Protein AF-A0A3C0AMQ9-F1 (afdb_monomer)

Structure (mmCIF, N/CA/C/O backbone):
data_AF-A0A3C0AMQ9-F1
#
_entry.id   AF-A0A3C0AMQ9-F1
#
loop_
_atom_site.group_PDB
_atom_site.id
_atom_site.type_symbol
_atom_site.label_atom_id
_atom_site.label_alt_id
_atom_site.label_comp_id
_atom_site.label_asym_id
_atom_site.label_entity_id
_atom_site.label_seq_id
_atom_site.pdbx_PDB_ins_code
_atom_site.Cartn_x
_atom_site.Cartn_y
_atom_site.Cartn_z
_atom_site.occupancy
_atom_site.B_iso_or_equiv
_atom_site.auth_seq_id
_atom_site.auth_comp_id
_atom_site.auth_asym_id
_atom_site.auth_atom_id
_atom_site.pdbx_PDB_model_num
ATOM 1 N N . GLY A 1 1 ? 32.594 11.141 -79.267 1.00 54.06 1 GLY A N 1
ATOM 2 C CA . GLY A 1 1 ? 31.746 10.746 -78.129 1.00 54.06 1 GLY A CA 1
ATOM 3 C C . GLY A 1 1 ? 30.288 10.886 -78.508 1.00 54.06 1 GLY A C 1
ATOM 4 O O . GLY A 1 1 ? 29.949 11.828 -79.219 1.00 54.06 1 GLY A O 1
ATOM 5 N N . ALA A 1 2 ? 29.448 9.944 -78.085 1.00 58.62 2 ALA A N 1
ATOM 6 C CA . ALA A 1 2 ? 27.997 10.086 -78.166 1.00 58.62 2 ALA A CA 1
ATOM 7 C C . ALA A 1 2 ? 27.516 10.911 -76.961 1.00 58.62 2 ALA A C 1
ATOM 9 O O . ALA A 1 2 ? 27.933 10.638 -75.841 1.00 58.62 2 ALA A O 1
ATOM 10 N N . HIS A 1 3 ? 26.664 11.913 -77.191 1.00 67.81 3 HIS A N 1
ATOM 11 C CA . HIS A 1 3 ? 26.086 12.739 -76.128 1.00 67.81 3 HIS A CA 1
ATOM 12 C C . HIS A 1 3 ? 24.574 12.535 -76.097 1.00 67.81 3 HIS A C 1
ATOM 14 O O . HIS A 1 3 ? 23.917 12.582 -77.139 1.00 67.81 3 HIS A O 1
ATOM 20 N N . LEU A 1 4 ? 24.025 12.330 -74.903 1.00 72.00 4 LEU A N 1
ATOM 21 C CA . LEU A 1 4 ? 22.586 12.331 -74.666 1.00 72.00 4 LEU A CA 1
ATOM 22 C C . LEU A 1 4 ? 22.188 13.719 -74.174 1.00 72.00 4 LEU A C 1
ATOM 24 O O . LEU A 1 4 ? 22.564 14.130 -73.081 1.00 72.00 4 LEU A O 1
ATOM 28 N N . LEU A 1 5 ? 21.457 14.448 -75.014 1.00 77.31 5 LEU A N 1
ATOM 29 C CA . LEU A 1 5 ? 21.002 15.802 -74.719 1.00 77.31 5 LEU A CA 1
ATOM 30 C C . LEU A 1 5 ? 19.517 15.776 -74.356 1.00 77.31 5 LEU A C 1
ATOM 32 O O . LEU A 1 5 ? 18.701 15.208 -75.084 1.00 77.31 5 LEU A O 1
ATOM 36 N N . ALA A 1 6 ? 19.170 16.428 -73.250 1.00 78.00 6 ALA A N 1
ATOM 37 C CA . ALA A 1 6 ? 17.795 16.670 -72.832 1.00 78.00 6 ALA A CA 1
ATOM 38 C C . ALA A 1 6 ? 17.511 18.177 -72.836 1.00 78.00 6 ALA A C 1
ATOM 40 O O . ALA A 1 6 ? 18.417 18.992 -72.663 1.00 78.00 6 ALA A O 1
ATOM 41 N N . ARG A 1 7 ? 16.246 18.562 -73.046 1.00 76.69 7 ARG A N 1
ATOM 42 C CA . ARG A 1 7 ? 15.825 19.954 -72.829 1.00 76.69 7 ARG A CA 1
ATOM 43 C C . ARG A 1 7 ? 15.788 20.239 -71.329 1.00 76.69 7 ARG A C 1
ATOM 45 O O . ARG A 1 7 ? 15.377 19.378 -70.566 1.00 76.69 7 ARG A O 1
ATOM 52 N N . GLU A 1 8 ? 16.103 21.471 -70.942 1.00 72.56 8 GLU A N 1
ATOM 53 C CA . GLU A 1 8 ? 16.018 21.951 -69.551 1.00 72.56 8 GLU A CA 1
ATOM 54 C C . GLU A 1 8 ? 14.608 21.808 -68.946 1.00 72.56 8 GLU A C 1
ATOM 56 O O . GLU A 1 8 ? 14.447 21.669 -67.744 1.00 72.56 8 GLU A O 1
ATOM 61 N N . SER A 1 9 ? 13.563 21.797 -69.779 1.00 74.75 9 SER A N 1
ATOM 62 C CA . SER A 1 9 ? 12.174 21.636 -69.336 1.00 74.75 9 SER A CA 1
ATOM 63 C C . SER A 1 9 ? 11.783 20.195 -68.972 1.00 74.75 9 SER A C 1
ATOM 65 O O . SER A 1 9 ? 10.609 19.946 -68.694 1.00 74.75 9 SER A O 1
ATOM 67 N N . VAL A 1 10 ? 12.694 19.224 -69.087 1.00 80.12 10 VAL A N 1
ATOM 68 C CA . VAL A 1 10 ? 12.428 17.820 -68.734 1.00 80.12 10 VAL A CA 1
ATOM 69 C C . VAL A 1 10 ? 12.538 17.666 -67.217 1.00 80.12 10 VAL A C 1
ATOM 71 O O . VAL A 1 10 ? 13.409 18.256 -66.592 1.00 80.12 10 VAL A O 1
ATOM 74 N N . SER A 1 11 ? 11.642 16.887 -66.604 1.00 78.00 11 SER A N 1
ATOM 75 C CA . SER A 1 11 ? 11.641 16.729 -65.149 1.00 78.00 11 SER A CA 1
ATOM 76 C C . SER A 1 11 ? 12.921 16.060 -64.642 1.00 78.00 11 SER A C 1
ATOM 78 O O . SER A 1 11 ? 13.387 15.062 -65.201 1.00 78.00 11 SER A O 1
ATOM 80 N N . ASP A 1 12 ? 13.449 16.578 -63.531 1.00 74.19 12 ASP A N 1
ATOM 81 C CA . ASP A 1 12 ? 14.651 16.049 -62.879 1.00 74.19 12 ASP A CA 1
ATOM 82 C C . ASP A 1 12 ? 14.523 14.565 -62.526 1.00 74.19 12 ASP A C 1
ATOM 84 O O . ASP A 1 12 ? 15.478 13.809 -62.681 1.00 74.19 12 ASP A O 1
ATOM 88 N N . GLU A 1 13 ? 13.329 14.128 -62.118 1.00 72.75 13 GLU A N 1
ATOM 89 C CA . GLU A 1 13 ? 13.032 12.726 -61.805 1.00 72.75 13 GLU A CA 1
ATOM 90 C C . GLU A 1 13 ? 13.196 11.808 -63.022 1.00 72.75 13 GLU A C 1
ATOM 92 O O . GLU A 1 13 ? 13.736 10.708 -62.905 1.00 72.75 13 GLU A O 1
ATOM 97 N N . LEU A 1 14 ? 12.773 12.262 -64.206 1.00 73.94 14 LEU A N 1
ATOM 98 C CA . LEU A 1 14 ? 12.872 11.477 -65.434 1.00 73.94 14 LEU A CA 1
ATOM 99 C C . LEU A 1 14 ? 14.324 11.412 -65.904 1.00 73.94 14 LEU A C 1
ATOM 101 O O . LEU A 1 14 ? 14.808 10.335 -66.252 1.00 73.94 14 LEU A O 1
ATOM 105 N N . VAL A 1 15 ? 15.042 12.538 -65.860 1.00 78.12 15 VAL A N 1
ATOM 106 C CA . VAL A 1 15 ? 16.469 12.575 -66.211 1.00 78.12 15 VAL A CA 1
ATOM 107 C C . VAL A 1 15 ? 17.292 11.722 -65.246 1.00 78.12 15 VAL A C 1
ATOM 109 O O . VAL A 1 15 ? 18.150 10.962 -65.693 1.00 78.12 15 VAL A O 1
ATOM 112 N N . SER A 1 16 ? 16.995 11.779 -63.948 1.00 73.81 16 SER A N 1
ATOM 113 C CA . SER A 1 16 ? 17.634 10.953 -62.920 1.00 73.81 16 SER A CA 1
ATOM 114 C C . SER A 1 16 ? 17.373 9.462 -63.145 1.00 73.81 16 SER A C 1
ATOM 116 O O . SER A 1 16 ? 18.315 8.671 -63.196 1.00 73.81 16 SER A O 1
ATOM 118 N N . GLY A 1 17 ? 16.117 9.075 -63.398 1.00 75.25 17 GLY A N 1
ATOM 119 C CA . GLY A 1 17 ? 15.751 7.685 -63.676 1.00 75.25 17 GLY A CA 1
ATOM 120 C C . GLY A 1 17 ? 16.426 7.127 -64.932 1.00 75.25 17 GLY A C 1
ATOM 121 O O . GLY A 1 17 ? 16.976 6.027 -64.904 1.00 75.25 17 GLY A O 1
ATOM 122 N N . VAL A 1 18 ? 16.454 7.900 -66.021 1.00 77.88 18 VAL A N 1
ATOM 123 C CA . VAL A 1 18 ? 17.149 7.503 -67.257 1.00 77.88 18 VAL A CA 1
ATOM 124 C C . VAL A 1 18 ? 18.659 7.396 -67.026 1.00 77.88 18 VAL A C 1
ATOM 126 O O . VAL A 1 18 ? 19.275 6.426 -67.465 1.00 77.88 18 VAL A O 1
ATOM 129 N N . THR A 1 19 ? 19.250 8.338 -66.288 1.00 74.94 19 THR A N 1
ATOM 130 C CA . THR A 1 19 ? 20.683 8.323 -65.949 1.00 74.94 19 THR A CA 1
ATOM 131 C C . THR A 1 19 ? 21.040 7.099 -65.101 1.00 74.94 19 THR A C 1
ATOM 133 O O . THR A 1 19 ? 22.028 6.425 -65.387 1.00 74.94 19 THR A O 1
ATOM 136 N N . ALA A 1 20 ? 20.202 6.743 -64.124 1.00 72.50 20 ALA A N 1
ATOM 137 C CA . ALA A 1 20 ? 20.379 5.556 -63.291 1.00 72.50 20 ALA A CA 1
ATOM 138 C C . ALA A 1 20 ? 20.290 4.246 -64.093 1.00 72.50 20 ALA A C 1
ATOM 140 O O . ALA A 1 20 ? 21.080 3.332 -63.863 1.00 72.50 20 ALA A O 1
ATOM 141 N N . ILE A 1 21 ? 19.370 4.156 -65.061 1.00 74.00 21 ILE A N 1
ATOM 142 C CA . ILE A 1 21 ? 19.252 2.984 -65.945 1.00 74.00 21 ILE A CA 1
ATOM 143 C C . ILE A 1 21 ? 20.490 2.851 -66.839 1.00 74.00 21 ILE A C 1
ATOM 145 O O . ILE A 1 21 ? 21.020 1.752 -66.989 1.00 74.00 21 ILE A O 1
ATOM 149 N N . ILE A 1 22 ? 20.975 3.960 -67.405 1.00 72.00 22 ILE A N 1
ATOM 150 C CA . ILE A 1 22 ? 22.156 3.956 -68.282 1.00 72.00 22 ILE A CA 1
ATOM 151 C C . ILE A 1 22 ? 23.417 3.542 -67.515 1.00 72.00 22 ILE A C 1
ATOM 153 O O . ILE A 1 22 ? 24.238 2.789 -68.039 1.00 72.00 22 ILE A O 1
ATOM 157 N N . LEU A 1 23 ? 23.557 4.003 -66.272 1.00 67.38 23 LEU A N 1
ATOM 158 C CA . LEU A 1 23 ? 24.680 3.659 -65.398 1.00 67.38 23 LEU A CA 1
ATOM 159 C C . LEU A 1 23 ? 24.552 2.274 -64.753 1.00 67.38 23 LEU A C 1
ATOM 161 O O . LEU A 1 23 ? 25.493 1.815 -64.103 1.00 67.38 23 LEU A O 1
ATOM 165 N N . HIS A 1 24 ? 23.424 1.581 -64.934 1.00 71.19 24 HIS A N 1
ATOM 166 C CA . HIS A 1 24 ? 23.252 0.236 -64.407 1.00 71.19 24 HIS A CA 1
ATOM 167 C C . HIS A 1 24 ? 24.255 -0.725 -65.059 1.00 71.19 24 HIS A C 1
ATOM 169 O O . HIS A 1 24 ? 24.422 -0.764 -66.283 1.00 71.19 24 HIS A O 1
ATOM 175 N N . GLN A 1 25 ? 24.914 -1.537 -64.230 1.00 59.94 25 GLN A N 1
ATOM 176 C CA . GLN A 1 25 ? 26.069 -2.345 -64.631 1.00 59.94 25 GLN A CA 1
ATOM 177 C C . GLN A 1 25 ? 25.749 -3.333 -65.767 1.00 59.94 25 GLN A C 1
ATOM 179 O O . GLN A 1 25 ? 26.598 -3.598 -66.617 1.00 59.94 25 GLN A O 1
ATOM 184 N N . ASP A 1 26 ? 24.517 -3.841 -65.808 1.00 63.34 26 ASP A N 1
ATOM 185 C CA . ASP A 1 26 ? 24.047 -4.757 -66.852 1.00 63.34 26 ASP A CA 1
ATOM 186 C C . ASP A 1 26 ? 23.833 -4.060 -68.201 1.00 63.34 26 ASP A C 1
ATOM 188 O O . ASP A 1 26 ? 24.189 -4.607 -69.243 1.00 63.34 26 ASP A O 1
ATOM 192 N N . PHE A 1 27 ? 23.305 -2.832 -68.190 1.00 64.81 27 PHE A N 1
ATOM 193 C CA . PHE A 1 27 ? 23.027 -2.061 -69.402 1.00 64.81 27 PHE A CA 1
ATOM 194 C C . PHE A 1 27 ? 24.322 -1.538 -70.034 1.00 64.81 27 PHE A C 1
ATOM 196 O O . PHE A 1 27 ? 24.534 -1.663 -71.242 1.00 64.81 27 PHE A O 1
ATOM 203 N N . SER A 1 28 ? 25.237 -1.034 -69.203 1.00 63.97 28 SER A N 1
ATOM 204 C CA . SER A 1 28 ? 26.527 -0.525 -69.669 1.00 63.97 28 SER A CA 1
ATOM 205 C C . SER A 1 28 ? 27.421 -1.628 -70.254 1.00 63.97 28 SER A C 1
ATOM 207 O O . SER A 1 28 ? 27.996 -1.449 -71.331 1.00 63.97 28 SER A O 1
ATOM 209 N N . LYS A 1 29 ? 27.458 -2.818 -69.631 1.00 62.06 29 LYS A N 1
ATOM 210 C CA . LYS A 1 29 ? 28.196 -3.978 -70.166 1.00 62.06 29 LYS A CA 1
ATOM 211 C C . LYS A 1 29 ? 27.622 -4.483 -71.491 1.00 62.06 29 LYS A C 1
ATOM 213 O O . LYS A 1 29 ? 28.390 -4.877 -72.365 1.00 62.06 29 LYS A O 1
ATOM 218 N N . GLN A 1 30 ? 26.296 -4.466 -71.653 1.00 63.03 30 GLN A N 1
ATOM 219 C CA . GLN A 1 30 ? 25.636 -4.895 -72.894 1.00 63.03 30 GLN A CA 1
ATOM 220 C C . GLN A 1 30 ? 25.908 -3.950 -74.072 1.00 63.03 30 GLN A C 1
ATOM 222 O O . GLN A 1 30 ? 26.032 -4.415 -75.203 1.00 63.03 30 GLN A O 1
ATOM 227 N N . LEU A 1 31 ? 26.035 -2.646 -73.813 1.00 63.16 31 LEU A N 1
ATOM 228 C CA . LEU A 1 31 ? 26.251 -1.616 -74.837 1.00 63.16 31 LEU A CA 1
ATOM 229 C C . LEU A 1 31 ? 27.713 -1.151 -74.958 1.00 63.16 31 LEU A C 1
ATOM 231 O O . LEU A 1 31 ? 27.984 -0.199 -75.683 1.00 63.16 31 LEU A O 1
ATOM 235 N N . GLN A 1 32 ? 28.649 -1.830 -74.282 1.00 61.84 32 GLN A N 1
ATOM 236 C CA . GLN A 1 32 ? 30.086 -1.509 -74.264 1.00 61.84 32 GLN A CA 1
ATOM 237 C C . GLN A 1 32 ? 30.392 -0.073 -73.797 1.00 61.84 32 GLN A C 1
ATOM 239 O O . GLN A 1 32 ? 31.373 0.538 -74.212 1.00 61.84 32 GLN A O 1
ATOM 244 N N . LEU A 1 33 ? 29.578 0.462 -72.885 1.00 63.34 33 LEU A N 1
ATOM 245 C CA . LEU A 1 33 ? 29.690 1.822 -72.344 1.00 63.34 33 LEU A CA 1
ATOM 246 C C . LEU A 1 33 ? 30.658 1.904 -71.146 1.00 63.34 33 LEU A C 1
ATOM 248 O O . LEU A 1 33 ? 30.476 2.711 -70.233 1.00 63.34 33 LEU A O 1
ATOM 252 N N . ASN A 1 34 ? 31.703 1.071 -71.141 1.00 60.22 34 ASN A N 1
ATOM 253 C CA . ASN A 1 34 ? 32.647 0.954 -70.025 1.00 60.22 34 ASN A CA 1
ATOM 254 C C . ASN A 1 34 ? 33.407 2.263 -69.754 1.00 60.22 34 ASN A C 1
ATOM 256 O O . ASN A 1 34 ? 33.737 2.537 -68.606 1.00 60.22 34 ASN A O 1
ATOM 260 N N . GLU A 1 35 ? 33.606 3.104 -70.772 1.00 59.84 35 GLU A N 1
ATOM 261 C CA . GLU A 1 35 ? 34.263 4.413 -70.642 1.00 59.84 35 GLU A CA 1
ATOM 262 C C . GLU A 1 35 ? 33.482 5.386 -69.735 1.00 59.84 35 GLU A C 1
ATOM 264 O O . GLU A 1 35 ? 34.090 6.194 -69.037 1.00 59.84 35 GLU A O 1
ATOM 269 N N . LEU A 1 36 ? 32.145 5.273 -69.672 1.00 60.09 36 LEU A N 1
ATOM 270 C CA . LEU A 1 36 ? 31.300 6.067 -68.764 1.00 60.09 36 LEU A CA 1
ATOM 271 C C . LEU A 1 36 ? 31.418 5.603 -67.304 1.00 60.09 36 LEU A C 1
ATOM 273 O O . LEU A 1 36 ? 31.250 6.405 -66.387 1.00 60.09 36 LEU A O 1
ATOM 277 N N . ILE A 1 37 ? 31.719 4.318 -67.090 1.00 57.25 37 ILE A N 1
ATOM 278 C CA . ILE A 1 37 ? 31.916 3.727 -65.760 1.00 57.25 37 ILE A CA 1
ATOM 279 C C . ILE A 1 37 ? 33.344 3.982 -65.263 1.00 57.25 37 ILE A C 1
ATOM 281 O O . ILE A 1 37 ? 33.523 4.381 -64.116 1.00 57.25 37 ILE A O 1
ATOM 285 N N . GLU A 1 38 ? 34.355 3.772 -66.112 1.00 56.25 38 GLU A N 1
ATOM 286 C CA . GLU A 1 38 ? 35.771 3.947 -65.757 1.00 56.25 38 GLU A CA 1
ATOM 287 C C . GLU A 1 38 ? 36.182 5.423 -65.680 1.00 56.25 38 GLU A C 1
ATOM 289 O O . GLU A 1 38 ? 36.947 5.802 -64.795 1.00 56.25 38 GLU A O 1
ATOM 294 N N . GLY A 1 39 ? 35.664 6.269 -66.578 1.00 56.97 39 GLY A N 1
ATOM 295 C CA . GLY A 1 39 ? 35.974 7.700 -66.622 1.00 56.97 39 GLY A CA 1
ATOM 296 C C . GLY A 1 39 ? 35.180 8.550 -65.627 1.00 56.97 39 GLY A C 1
ATOM 297 O O . GLY A 1 39 ? 35.581 9.683 -65.345 1.00 56.97 39 GLY A O 1
ATOM 298 N N . GLY A 1 40 ? 34.074 8.019 -65.093 1.00 62.16 40 GLY A N 1
ATOM 299 C CA . GLY A 1 40 ? 33.261 8.615 -64.032 1.00 62.16 40 GLY A CA 1
ATOM 300 C C . GLY A 1 40 ? 33.022 10.125 -64.173 1.00 62.16 40 GLY A C 1
ATOM 301 O O . GLY A 1 40 ? 32.760 10.657 -65.252 1.00 62.16 40 GLY A O 1
ATOM 302 N N . ASN A 1 41 ? 33.143 10.837 -63.052 1.00 57.16 41 ASN A N 1
ATOM 303 C CA . ASN A 1 41 ? 32.882 12.276 -62.943 1.00 57.16 41 ASN A CA 1
ATOM 304 C C . ASN A 1 41 ? 33.824 13.136 -63.818 1.00 57.16 41 ASN A C 1
ATOM 306 O O . ASN A 1 41 ? 33.442 14.209 -64.284 1.00 57.16 41 ASN A O 1
ATOM 310 N N . SER A 1 42 ? 35.047 12.657 -64.084 1.00 57.22 42 SER A N 1
ATOM 311 C CA . SER A 1 42 ? 36.002 13.322 -64.981 1.00 57.22 42 SER A CA 1
ATOM 312 C C . SER A 1 42 ? 35.525 13.337 -66.432 1.00 57.22 42 SER A C 1
ATOM 314 O O . SER A 1 42 ? 35.625 14.374 -67.074 1.00 57.22 42 SER A O 1
ATOM 316 N N . PHE A 1 43 ? 34.935 12.246 -66.928 1.00 61.75 43 PHE A N 1
ATOM 317 C CA . PHE A 1 43 ? 34.434 12.156 -68.305 1.00 61.75 43 PHE A CA 1
ATOM 318 C C . PHE A 1 43 ? 33.196 13.039 -68.543 1.00 61.75 43 PHE A C 1
ATOM 320 O O . PHE A 1 43 ? 33.035 13.643 -69.603 1.00 61.75 43 PHE A O 1
ATOM 327 N N . VAL A 1 44 ? 32.334 13.165 -67.528 1.00 61.78 44 VAL A N 1
ATOM 328 C CA . VAL A 1 44 ? 31.143 14.030 -67.583 1.00 61.78 44 VAL A CA 1
ATOM 329 C C . VAL A 1 44 ? 31.531 15.512 -67.531 1.00 61.78 44 VAL A C 1
ATOM 331 O O . VAL A 1 44 ? 30.958 16.321 -68.260 1.00 61.78 44 VAL A O 1
ATOM 334 N N . ARG A 1 45 ? 32.534 15.876 -66.719 1.00 58.88 45 ARG A N 1
ATOM 335 C CA . ARG A 1 45 ? 33.031 17.261 -66.620 1.00 58.88 45 ARG A CA 1
ATOM 336 C C . ARG A 1 45 ? 33.844 17.716 -67.830 1.00 58.88 45 ARG A C 1
ATOM 338 O O . ARG A 1 45 ? 33.847 18.910 -68.114 1.00 58.88 45 ARG A O 1
ATOM 345 N N . ASP A 1 46 ? 34.474 16.793 -68.554 1.00 58.56 46 ASP A N 1
ATOM 346 C CA . ASP A 1 46 ? 35.217 17.093 -69.788 1.00 58.56 46 ASP A CA 1
ATOM 347 C C . ASP A 1 46 ? 34.306 17.295 -71.018 1.00 58.56 46 ASP A C 1
ATOM 349 O O . ASP A 1 46 ? 34.786 17.540 -72.128 1.00 58.56 46 ASP A O 1
ATOM 353 N N . SER A 1 47 ? 32.979 17.200 -70.854 1.00 56.34 47 SER A N 1
ATOM 354 C CA . SER A 1 47 ? 32.034 17.302 -71.969 1.00 56.34 47 SER A CA 1
ATOM 355 C C . SER A 1 47 ? 31.949 18.726 -72.537 1.00 56.34 47 SER A C 1
ATOM 357 O O . SER A 1 47 ? 31.424 19.670 -71.947 1.00 56.34 47 SER A O 1
ATOM 359 N N . GLN A 1 48 ? 32.481 18.837 -73.750 1.00 57.97 48 GLN A N 1
ATOM 360 C CA . GLN A 1 48 ? 32.698 20.015 -74.582 1.00 57.97 48 GLN A CA 1
ATOM 361 C C . GLN A 1 48 ? 31.389 20.720 -75.016 1.00 57.97 48 GLN A C 1
ATOM 363 O O . GLN A 1 48 ? 30.964 20.591 -76.163 1.00 57.97 48 GLN A O 1
ATOM 368 N N . GLY A 1 49 ? 30.771 21.520 -74.134 1.00 58.69 49 GLY A N 1
ATOM 369 C CA . GLY A 1 49 ? 29.934 22.661 -74.558 1.00 58.69 49 GLY A CA 1
ATOM 370 C C . GLY A 1 49 ? 28.478 22.755 -74.075 1.00 58.69 49 GLY A C 1
ATOM 371 O O . GLY A 1 49 ? 27.803 23.696 -74.486 1.00 58.69 49 GLY A O 1
ATOM 372 N N . PHE A 1 50 ? 27.981 21.865 -73.205 1.00 66.44 50 PHE A N 1
ATOM 373 C CA . PHE A 1 50 ? 26.622 21.968 -72.637 1.00 66.44 50 PHE A CA 1
ATOM 374 C C . PHE A 1 50 ? 26.611 21.736 -71.115 1.00 66.44 50 PHE A C 1
ATOM 376 O O . PHE A 1 50 ? 27.350 20.872 -70.642 1.00 66.44 50 PHE A O 1
ATOM 383 N N . PRO A 1 51 ? 25.796 22.479 -70.336 1.00 66.75 51 PRO A N 1
ATOM 384 C CA . PRO A 1 51 ? 25.692 22.277 -68.891 1.00 66.75 51 PRO A CA 1
ATOM 385 C C . PRO A 1 51 ? 25.022 20.934 -68.553 1.00 66.75 51 PRO A C 1
ATOM 387 O O . PRO A 1 51 ? 24.099 20.500 -69.244 1.00 66.75 51 PRO A O 1
ATOM 390 N N . LEU A 1 52 ? 25.473 20.289 -67.471 1.00 69.50 52 LEU A N 1
ATOM 391 C CA . LEU A 1 52 ? 24.885 19.047 -66.961 1.00 69.50 52 LEU A CA 1
ATOM 392 C C . LEU A 1 52 ? 23.502 19.317 -66.350 1.00 69.50 52 LEU A C 1
ATOM 394 O O . LEU A 1 52 ? 23.313 20.287 -65.619 1.00 69.50 52 LEU A O 1
ATOM 398 N N . HIS A 1 53 ? 22.539 18.441 -66.632 1.00 71.75 53 HIS A N 1
ATOM 399 C CA . HIS A 1 53 ? 21.195 18.532 -66.066 1.00 71.75 53 HIS A CA 1
ATOM 400 C C . HIS A 1 53 ? 21.199 18.201 -64.562 1.00 71.75 53 HIS A C 1
ATOM 402 O O . HIS A 1 53 ? 21.843 17.233 -64.153 1.00 71.75 53 HIS A O 1
ATOM 408 N N . VAL A 1 54 ? 20.430 18.938 -63.749 1.00 68.44 54 VAL A N 1
ATOM 409 C CA . VAL A 1 54 ? 20.406 18.809 -62.273 1.00 68.44 54 VAL A CA 1
ATOM 410 C C . VAL A 1 54 ? 20.030 17.388 -61.831 1.00 68.44 54 VAL A C 1
ATOM 412 O O . VAL A 1 54 ? 20.715 16.793 -61.001 1.00 68.44 54 VAL A O 1
ATOM 415 N N . GLY A 1 55 ? 19.008 16.792 -62.456 1.00 63.91 55 GLY A N 1
ATOM 416 C CA . GLY A 1 55 ? 18.663 15.378 -62.249 1.00 63.91 55 GLY A CA 1
ATOM 417 C C . GLY A 1 55 ? 19.784 14.356 -62.529 1.00 63.91 55 GLY A C 1
ATOM 418 O O . GLY A 1 55 ? 19.808 13.310 -61.887 1.00 63.91 55 GLY A O 1
ATOM 419 N N . ALA A 1 56 ? 20.726 14.637 -63.439 1.00 65.50 56 ALA A N 1
ATOM 420 C CA . ALA A 1 56 ? 21.862 13.749 -63.720 1.00 65.50 56 ALA A CA 1
ATOM 421 C C . ALA A 1 56 ? 23.031 13.978 -62.745 1.00 65.50 56 ALA A C 1
ATOM 423 O O . ALA A 1 56 ? 23.675 13.015 -62.331 1.00 65.50 56 ALA A O 1
ATOM 424 N N . ASP A 1 57 ? 23.271 15.229 -62.333 1.00 67.25 57 ASP A N 1
ATOM 425 C CA . ASP A 1 57 ? 24.316 15.592 -61.361 1.00 67.25 57 ASP A CA 1
ATOM 426 C C . ASP A 1 57 ? 24.158 14.837 -60.028 1.00 67.25 57 ASP A C 1
ATOM 428 O O . ASP A 1 57 ? 25.139 14.374 -59.447 1.00 67.25 57 ASP A O 1
ATOM 432 N N . HIS A 1 58 ? 22.912 14.598 -59.605 1.00 64.19 58 HIS A N 1
ATOM 433 C CA . HIS A 1 58 ? 22.594 13.827 -58.400 1.00 64.19 58 HIS A CA 1
ATOM 434 C C . HIS A 1 58 ? 23.142 12.389 -58.415 1.00 64.19 58 HIS A C 1
ATOM 436 O O . HIS A 1 58 ? 23.521 11.863 -57.371 1.00 64.19 58 HIS A O 1
ATOM 442 N N . ILE A 1 59 ? 23.189 11.749 -59.586 1.00 64.31 59 ILE A N 1
ATOM 443 C CA . ILE A 1 59 ? 23.653 10.362 -59.717 1.00 64.31 59 ILE A CA 1
ATOM 444 C C . ILE A 1 59 ? 25.187 10.287 -59.727 1.00 64.31 59 ILE A C 1
ATOM 446 O O . ILE A 1 59 ? 25.757 9.329 -59.210 1.00 64.31 59 ILE A O 1
ATOM 450 N N . TYR A 1 60 ? 25.864 11.303 -60.272 1.00 61.78 60 TYR A N 1
ATOM 451 C CA . TYR A 1 60 ? 27.329 11.347 -60.334 1.00 61.78 60 TYR A CA 1
ATOM 452 C C . TYR A 1 60 ? 27.984 11.930 -59.067 1.00 61.78 60 TYR A C 1
ATOM 454 O O . TYR A 1 60 ? 29.136 11.598 -58.785 1.00 61.78 60 TYR A O 1
ATOM 462 N N . ASN A 1 61 ? 27.271 12.756 -58.288 1.00 59.50 61 ASN A N 1
ATOM 463 C CA . ASN A 1 61 ? 27.751 13.387 -57.049 1.00 59.50 61 ASN A CA 1
ATOM 464 C C . ASN A 1 61 ? 26.829 13.075 -55.844 1.00 59.50 61 ASN A C 1
ATOM 466 O O . ASN A 1 61 ? 26.099 13.955 -55.376 1.00 59.50 61 ASN A O 1
ATOM 470 N N . PRO A 1 62 ? 26.870 11.849 -55.283 1.00 56.94 62 PRO A N 1
ATOM 471 C CA . PRO A 1 62 ? 26.015 11.461 -54.155 1.00 56.94 62 PRO A CA 1
ATOM 472 C C . PRO A 1 62 ? 26.374 12.147 -52.820 1.00 56.94 62 PRO A C 1
ATOM 474 O O . PRO A 1 62 ? 25.607 12.070 -51.862 1.00 56.94 62 PRO A O 1
ATOM 477 N N . GLU A 1 63 ? 27.510 12.852 -52.731 1.00 53.06 63 GLU A N 1
ATOM 478 C CA . GLU A 1 63 ? 27.973 13.501 -51.492 1.00 53.06 63 GLU A CA 1
ATOM 479 C C . GLU A 1 63 ? 27.146 14.724 -51.062 1.00 53.06 63 GLU A C 1
ATOM 481 O O . GLU A 1 63 ? 27.295 15.215 -49.944 1.00 53.06 63 GLU A O 1
ATOM 486 N N . LEU A 1 64 ? 26.226 15.208 -51.899 1.00 53.50 64 LEU A N 1
ATOM 487 C CA . LEU A 1 64 ? 25.431 16.400 -51.587 1.00 53.50 64 LEU A CA 1
ATOM 488 C C . LEU A 1 64 ? 24.206 16.143 -50.693 1.00 53.50 64 LEU A C 1
ATOM 490 O O . LEU A 1 64 ? 23.439 17.078 -50.443 1.00 53.50 64 LEU A O 1
ATOM 494 N N . LYS A 1 65 ? 24.029 14.929 -50.138 1.00 45.62 65 LYS A N 1
ATOM 495 C CA . LYS A 1 65 ? 23.148 14.725 -48.970 1.00 45.62 65 LYS A CA 1
ATOM 496 C C . LYS A 1 65 ? 23.291 13.358 -48.278 1.00 45.62 65 LYS A C 1
ATOM 498 O O . LYS A 1 65 ? 22.673 12.390 -48.717 1.00 45.62 65 LYS A O 1
ATOM 503 N N . PRO A 1 66 ? 23.939 13.269 -47.105 1.00 45.69 66 PRO A N 1
ATOM 504 C CA . PRO A 1 66 ? 23.641 12.211 -46.155 1.00 45.69 66 PRO A CA 1
ATOM 505 C C . PRO A 1 66 ? 22.458 12.675 -45.302 1.00 45.69 66 PRO A C 1
ATOM 507 O O . PRO A 1 66 ? 22.619 13.407 -44.331 1.00 45.69 66 PRO A O 1
ATOM 510 N N . PHE A 1 67 ? 21.236 12.284 -45.664 1.00 53.41 67 PHE A N 1
ATOM 511 C CA . PHE A 1 67 ? 20.098 12.503 -44.763 1.00 53.41 67 PHE A CA 1
ATOM 512 C C . PHE A 1 67 ? 20.069 11.526 -43.586 1.00 53.41 67 PHE A C 1
ATOM 514 O O . PHE A 1 67 ? 19.352 11.780 -42.623 1.00 53.41 67 PHE A O 1
ATOM 521 N N . LEU A 1 68 ? 20.852 10.444 -43.629 1.00 47.41 68 LEU A N 1
ATOM 522 C CA . LEU A 1 68 ? 21.024 9.507 -42.523 1.00 47.41 68 LEU A CA 1
ATOM 523 C C . LEU A 1 68 ? 22.473 9.004 -42.520 1.00 47.41 68 LEU A C 1
ATOM 525 O O . LEU A 1 68 ? 22.950 8.429 -43.494 1.00 47.41 68 LEU A O 1
ATOM 529 N N . ASN A 1 69 ? 23.176 9.311 -41.432 1.00 48.28 69 ASN A N 1
ATOM 530 C CA . ASN A 1 69 ? 24.624 9.206 -41.290 1.00 48.28 69 ASN A CA 1
ATOM 531 C C . ASN A 1 69 ? 25.176 7.794 -41.544 1.00 48.28 69 ASN A C 1
ATOM 533 O O . ASN A 1 69 ? 24.799 6.838 -40.865 1.00 48.28 69 ASN A O 1
ATOM 537 N N . SER A 1 70 ? 26.189 7.711 -42.411 1.00 49.53 70 SER A N 1
ATOM 538 C CA . SER A 1 70 ? 27.100 6.563 -42.535 1.00 49.53 70 SER A CA 1
ATOM 539 C C . SER A 1 70 ? 27.858 6.260 -41.224 1.00 49.53 70 SER A C 1
ATOM 541 O O . SER A 1 70 ? 28.312 5.137 -41.031 1.00 49.53 70 SER A O 1
ATOM 543 N N . GLU A 1 71 ? 27.911 7.208 -40.275 1.00 55.16 71 GLU A N 1
ATOM 544 C CA . GLU A 1 71 ? 28.392 6.982 -38.899 1.00 55.16 71 GLU A CA 1
ATOM 545 C C . GLU A 1 71 ? 27.532 5.978 -38.115 1.00 55.16 71 GLU A C 1
ATOM 547 O O . GLU A 1 71 ? 28.049 5.306 -37.230 1.00 55.16 71 GLU A O 1
ATOM 552 N N . PHE A 1 72 ? 26.239 5.804 -38.418 1.00 51.72 72 PHE A N 1
ATOM 553 C CA . PHE A 1 72 ? 25.444 4.796 -37.704 1.00 51.72 72 PHE A CA 1
ATOM 554 C C . PHE A 1 72 ? 25.845 3.367 -38.078 1.00 51.72 72 PHE A C 1
ATOM 556 O O . PHE A 1 72 ? 25.717 2.474 -37.245 1.00 51.72 72 PHE A O 1
ATOM 563 N N . VAL A 1 73 ? 26.359 3.155 -39.293 1.00 54.22 73 VAL A N 1
ATOM 564 C CA . VAL A 1 73 ? 26.767 1.829 -39.783 1.00 54.22 73 VAL A CA 1
ATOM 565 C C . VAL A 1 73 ? 28.140 1.431 -39.228 1.00 54.22 73 VAL A C 1
ATOM 567 O O . VAL A 1 73 ? 28.364 0.265 -38.914 1.00 54.22 73 VAL A O 1
ATOM 570 N N . GLU A 1 74 ? 29.031 2.393 -38.988 1.00 54.28 74 GLU A N 1
ATOM 571 C CA . GLU A 1 74 ? 30.328 2.134 -38.344 1.00 54.28 74 GLU A CA 1
ATOM 572 C C . GLU A 1 74 ? 30.203 2.011 -36.810 1.00 54.28 74 GLU A C 1
ATOM 574 O O . GLU A 1 74 ? 30.875 1.197 -36.179 1.00 54.28 74 GLU A O 1
ATOM 579 N N . VAL A 1 75 ? 29.248 2.716 -36.188 1.00 55.59 75 VAL A N 1
ATOM 580 C CA . VAL A 1 75 ? 28.983 2.606 -34.739 1.00 55.59 75 VAL A CA 1
ATOM 581 C C . VAL A 1 75 ? 28.235 1.307 -34.376 1.00 55.59 75 VAL A C 1
ATOM 583 O O . VAL A 1 75 ? 28.292 0.859 -33.225 1.00 55.59 75 VAL A O 1
ATOM 586 N N . THR A 1 76 ? 27.577 0.630 -35.326 1.00 57.22 76 THR A N 1
ATOM 587 C CA . THR A 1 76 ? 26.825 -0.610 -35.039 1.00 57.22 76 THR A CA 1
ATOM 588 C C . THR A 1 76 ? 27.666 -1.819 -34.621 1.00 57.22 76 THR A C 1
ATOM 590 O O . THR A 1 76 ? 27.112 -2.734 -34.007 1.00 57.22 76 THR A O 1
ATOM 593 N N . GLU A 1 77 ? 28.985 -1.823 -34.832 1.00 58.91 77 GLU A N 1
ATOM 594 C CA . GLU A 1 77 ? 29.844 -2.900 -34.315 1.00 58.91 77 GLU A CA 1
ATOM 595 C C . GLU A 1 77 ? 30.126 -2.743 -32.802 1.00 58.91 77 GLU A C 1
ATOM 597 O O . GLU A 1 77 ? 30.170 -3.730 -32.065 1.00 58.91 77 GLU A O 1
ATOM 602 N N . GLY A 1 78 ? 30.184 -1.504 -32.291 1.00 59.47 78 GLY A N 1
ATOM 603 C CA . GLY A 1 78 ? 30.371 -1.196 -30.862 1.00 59.47 78 GLY A CA 1
ATOM 604 C C . GLY A 1 78 ? 29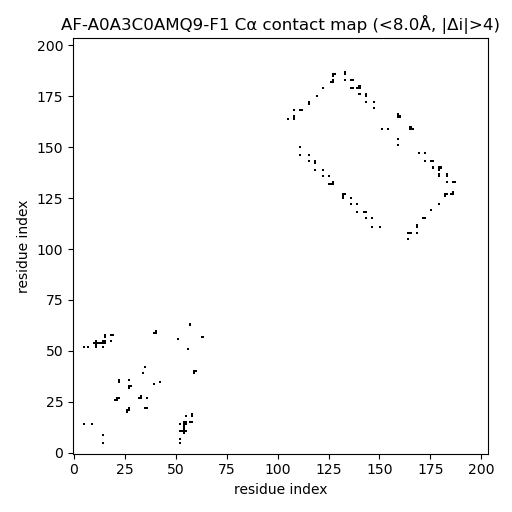.077 -1.007 -30.053 1.00 59.47 78 GLY A C 1
ATOM 605 O O . GLY A 1 78 ? 29.073 -1.173 -28.832 1.00 59.47 78 GLY A O 1
ATOM 606 N N . MET A 1 79 ? 27.951 -0.691 -30.701 1.00 66.94 79 MET A N 1
ATOM 607 C CA . MET A 1 79 ? 26.702 -0.332 -30.008 1.00 66.94 79 MET A CA 1
ATOM 608 C C . MET A 1 79 ? 25.993 -1.534 -29.356 1.00 66.94 79 MET A C 1
ATOM 610 O O . MET A 1 79 ? 25.266 -1.378 -28.370 1.00 66.94 79 MET A O 1
ATOM 614 N N . ARG A 1 80 ? 26.230 -2.756 -29.853 1.00 64.50 80 ARG A N 1
ATOM 615 C CA . ARG A 1 80 ? 25.575 -3.976 -29.348 1.00 64.50 80 ARG A CA 1
ATOM 616 C C . ARG A 1 80 ? 25.909 -4.256 -27.881 1.00 64.50 80 ARG A C 1
ATOM 618 O O . ARG A 1 80 ? 25.017 -4.597 -27.107 1.00 64.50 80 ARG A O 1
ATOM 625 N N . SER A 1 81 ? 27.169 -4.105 -27.481 1.00 71.69 81 SER A N 1
ATOM 626 C CA . SER A 1 81 ? 27.601 -4.341 -26.096 1.00 71.69 81 SER A CA 1
ATOM 627 C C . SER A 1 81 ? 27.118 -3.235 -25.147 1.00 71.69 81 SER A C 1
ATOM 629 O O . SER A 1 81 ? 26.746 -3.509 -24.001 1.00 71.69 81 SER A O 1
ATOM 631 N N . PHE A 1 82 ? 27.022 -1.998 -25.638 1.00 79.19 82 PHE A N 1
ATOM 632 C CA . 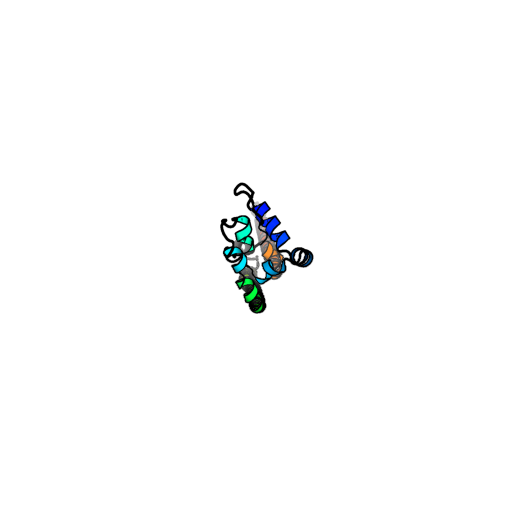PHE A 1 82 ? 26.500 -0.872 -24.870 1.00 79.19 82 PHE A CA 1
ATOM 633 C C . PHE A 1 82 ? 24.994 -1.004 -24.605 1.00 79.19 82 PHE A C 1
ATOM 635 O O . PHE A 1 82 ? 24.562 -0.890 -23.461 1.00 79.19 82 PHE A O 1
ATOM 642 N N . ILE A 1 83 ? 24.193 -1.348 -25.618 1.00 82.38 83 ILE A N 1
ATOM 643 C CA . ILE A 1 83 ? 22.742 -1.530 -25.450 1.00 82.38 83 ILE A CA 1
ATOM 644 C C . ILE A 1 83 ? 22.449 -2.692 -24.498 1.00 82.38 83 ILE A C 1
ATOM 646 O O . ILE A 1 83 ? 21.617 -2.560 -23.603 1.00 82.38 83 ILE A O 1
ATOM 650 N N . VAL A 1 84 ? 23.155 -3.818 -24.635 1.00 84.94 84 VAL A N 1
ATOM 651 C CA . VAL A 1 84 ? 22.966 -4.970 -23.739 1.00 84.94 84 VAL A CA 1
ATOM 652 C C . VAL A 1 84 ? 23.322 -4.608 -22.296 1.00 84.94 84 VAL A C 1
ATOM 654 O O . VAL A 1 84 ? 22.560 -4.930 -21.384 1.00 84.94 84 VAL A O 1
ATOM 657 N N . SER A 1 85 ? 24.426 -3.890 -22.069 1.00 83.75 85 SER A N 1
ATOM 658 C CA . SER A 1 85 ? 24.793 -3.453 -20.715 1.00 83.75 85 SER A CA 1
ATOM 659 C C . SER A 1 85 ? 23.801 -2.434 -20.141 1.00 83.75 85 SER A C 1
ATOM 661 O O . SER A 1 85 ? 23.416 -2.557 -18.977 1.00 83.75 85 SER A O 1
ATOM 663 N N . MET A 1 86 ? 23.295 -1.506 -20.956 1.00 88.94 86 MET A N 1
ATOM 664 C CA . MET A 1 86 ? 22.243 -0.564 -20.572 1.00 88.94 86 MET A CA 1
ATOM 665 C C . MET A 1 86 ? 20.929 -1.277 -20.229 1.00 88.94 86 MET A C 1
ATOM 667 O O . MET A 1 86 ? 20.306 -0.952 -19.218 1.00 88.94 86 MET A O 1
ATOM 671 N N . LEU A 1 87 ? 20.523 -2.291 -20.995 1.00 91.25 87 LEU A N 1
ATOM 672 C CA . LEU A 1 87 ? 19.328 -3.086 -20.698 1.00 91.25 87 LEU A CA 1
ATOM 673 C C . LEU A 1 87 ? 19.479 -3.853 -19.382 1.00 91.25 87 LEU A C 1
ATOM 675 O O . LEU A 1 87 ? 18.568 -3.832 -18.555 1.00 91.25 87 LEU A O 1
ATOM 679 N N . ILE A 1 88 ? 20.640 -4.470 -19.149 1.00 92.56 88 ILE A N 1
ATOM 680 C CA . ILE A 1 88 ? 20.931 -5.180 -17.896 1.00 92.56 88 ILE A CA 1
ATOM 681 C C . ILE A 1 88 ? 20.939 -4.206 -16.713 1.00 92.56 88 ILE A C 1
ATOM 683 O O . ILE A 1 88 ? 20.320 -4.493 -15.690 1.00 92.56 88 ILE A O 1
ATOM 687 N N . ALA A 1 89 ? 21.586 -3.045 -16.841 1.00 94.44 89 ALA A N 1
ATOM 688 C CA . ALA A 1 89 ? 21.607 -2.024 -15.795 1.00 94.44 89 ALA A CA 1
ATOM 689 C C . ALA A 1 89 ? 20.191 -1.534 -15.461 1.00 94.44 89 ALA A C 1
ATOM 691 O O . ALA A 1 89 ? 19.805 -1.502 -14.292 1.00 94.44 89 ALA A O 1
ATOM 692 N N . THR A 1 90 ? 19.389 -1.233 -16.485 1.00 94.00 90 THR A N 1
ATOM 693 C CA . THR A 1 90 ? 17.990 -0.815 -16.318 1.00 94.00 90 THR A CA 1
ATOM 694 C C . THR A 1 90 ? 17.157 -1.913 -15.653 1.00 94.00 90 THR A C 1
ATOM 696 O O . THR A 1 90 ? 16.403 -1.640 -14.720 1.00 94.00 90 THR A O 1
ATOM 699 N N . TYR A 1 91 ? 17.339 -3.171 -16.064 1.00 95.06 91 TYR A N 1
ATOM 700 C CA . TYR A 1 91 ? 16.668 -4.324 -15.464 1.00 95.06 91 TYR A CA 1
ATOM 701 C C . TYR A 1 91 ? 17.051 -4.517 -13.991 1.00 95.06 91 TYR A C 1
ATOM 703 O O . TYR A 1 91 ? 16.185 -4.754 -13.147 1.00 95.06 91 TYR A O 1
ATOM 711 N N . LEU A 1 92 ? 18.334 -4.386 -13.650 1.00 93.75 92 LEU A N 1
ATOM 712 C CA . LEU A 1 92 ? 18.807 -4.488 -12.269 1.00 93.75 92 LEU A CA 1
ATOM 713 C C . LEU A 1 92 ? 18.276 -3.343 -11.402 1.00 93.75 92 LEU A C 1
ATOM 715 O O . LEU A 1 92 ? 17.834 -3.601 -10.280 1.00 93.75 92 LEU A O 1
ATOM 719 N N . LEU A 1 93 ? 18.253 -2.114 -11.926 1.00 92.38 93 LEU A N 1
ATOM 720 C CA . LEU A 1 93 ? 17.637 -0.965 -11.261 1.00 92.38 93 LEU A CA 1
ATOM 721 C C . LEU A 1 93 ? 16.149 -1.210 -11.010 1.00 92.38 93 LEU A C 1
ATOM 723 O O .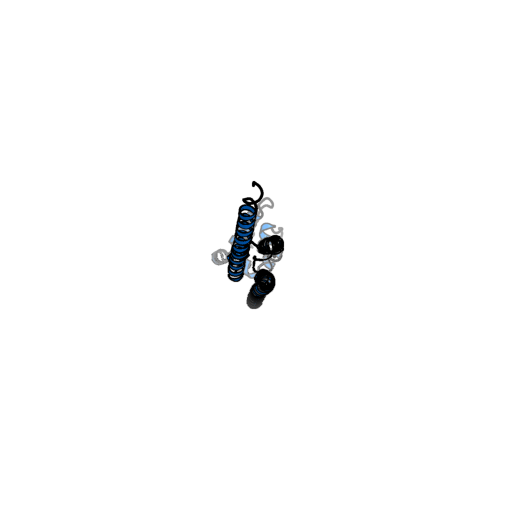 LEU A 1 93 ? 15.698 -1.082 -9.871 1.00 92.38 93 LEU A O 1
ATOM 727 N N . TRP A 1 94 ? 15.401 -1.644 -12.028 1.00 93.44 94 TRP A N 1
ATOM 728 C CA . TRP A 1 94 ? 13.989 -2.004 -11.885 1.00 93.44 94 TRP A CA 1
ATOM 729 C C . TRP A 1 94 ? 13.806 -3.073 -10.808 1.00 93.44 94 TRP A C 1
ATOM 731 O O . TRP A 1 94 ? 13.005 -2.906 -9.886 1.00 93.44 94 TRP A O 1
ATOM 741 N N . ARG A 1 95 ? 14.581 -4.160 -10.872 1.00 91.38 95 ARG A N 1
ATOM 742 C CA . ARG A 1 95 ? 14.522 -5.261 -9.903 1.00 91.38 95 ARG A CA 1
ATOM 743 C C . ARG A 1 95 ? 14.820 -4.786 -8.482 1.00 91.38 95 ARG A C 1
ATOM 745 O O . ARG A 1 95 ? 14.190 -5.251 -7.535 1.00 91.38 95 ARG A O 1
ATOM 752 N N . GLN A 1 96 ? 15.772 -3.873 -8.307 1.00 87.00 96 GLN A N 1
ATOM 753 C CA . GLN A 1 96 ? 16.120 -3.343 -6.992 1.00 87.00 96 GLN A CA 1
ATOM 754 C C . GLN A 1 96 ? 15.055 -2.383 -6.460 1.00 87.00 96 GLN A C 1
ATOM 756 O O . GLN A 1 96 ? 14.767 -2.415 -5.264 1.00 87.00 96 GLN A O 1
ATOM 761 N N . ILE A 1 97 ? 14.441 -1.575 -7.327 1.00 84.94 97 ILE A N 1
ATOM 762 C CA . ILE A 1 97 ? 13.295 -0.735 -6.968 1.00 84.94 97 ILE A CA 1
ATOM 763 C C . ILE A 1 97 ? 12.137 -1.618 -6.500 1.00 84.94 97 ILE A C 1
ATOM 765 O O . ILE A 1 97 ? 11.613 -1.373 -5.419 1.00 84.94 97 ILE A O 1
ATOM 769 N N . GLN A 1 98 ? 11.801 -2.683 -7.234 1.00 79.62 98 GLN A N 1
ATOM 770 C CA . GLN A 1 98 ? 10.749 -3.626 -6.831 1.00 79.62 98 GLN A CA 1
ATOM 771 C C . GLN A 1 98 ? 11.032 -4.237 -5.450 1.00 79.62 98 GLN A C 1
ATOM 773 O O . GLN A 1 98 ? 10.222 -4.094 -4.537 1.00 79.62 98 GLN A O 1
ATOM 778 N N . LYS A 1 99 ? 12.246 -4.761 -5.228 1.00 76.31 99 LYS A N 1
ATOM 779 C CA . LYS A 1 99 ? 12.654 -5.289 -3.911 1.00 76.31 99 LYS A CA 1
ATOM 780 C C . LYS A 1 99 ? 12.617 -4.248 -2.788 1.00 76.31 99 LYS A C 1
ATOM 782 O O . LYS A 1 99 ? 12.345 -4.581 -1.638 1.00 76.31 99 LYS A O 1
ATOM 787 N N . ARG A 1 100 ? 12.948 -2.984 -3.075 1.00 73.56 100 ARG A N 1
ATOM 788 C CA . ARG A 1 100 ? 12.857 -1.900 -2.080 1.00 73.56 100 ARG A CA 1
ATOM 789 C C . ARG A 1 100 ? 11.404 -1.552 -1.763 1.00 73.56 100 ARG A C 1
ATOM 791 O O . ARG A 1 100 ? 11.116 -1.239 -0.612 1.00 73.56 100 ARG A O 1
ATOM 798 N N . ARG A 1 101 ? 10.506 -1.622 -2.750 1.00 71.88 101 ARG A N 1
ATOM 799 C CA . ARG A 1 101 ? 9.067 -1.404 -2.551 1.00 71.88 101 ARG A CA 1
ATOM 800 C C . ARG A 1 101 ? 8.464 -2.481 -1.654 1.00 71.88 101 ARG A C 1
ATOM 802 O O . ARG A 1 101 ? 7.751 -2.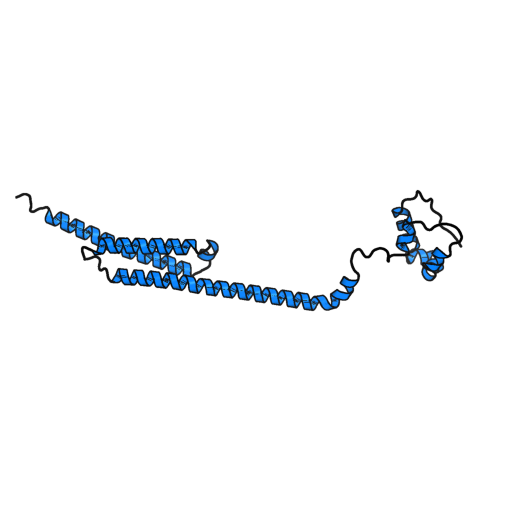117 -0.730 1.00 71.88 101 ARG A O 1
ATOM 809 N N . GLU A 1 102 ? 8.815 -3.750 -1.854 1.00 68.44 102 GLU A N 1
ATOM 810 C CA . GLU A 1 102 ? 8.392 -4.862 -0.981 1.00 68.44 102 GLU A CA 1
ATOM 811 C C . GLU A 1 102 ? 8.793 -4.614 0.484 1.00 68.44 102 GLU A C 1
ATOM 813 O O . GLU A 1 102 ? 7.940 -4.569 1.366 1.00 68.44 102 GLU A O 1
ATOM 818 N N . LYS A 1 103 ? 10.070 -4.302 0.741 1.00 67.12 103 LYS A N 1
ATOM 819 C CA . LYS A 1 103 ? 10.559 -4.021 2.106 1.00 67.12 103 LYS A CA 1
ATOM 820 C C . LYS A 1 103 ? 9.916 -2.794 2.755 1.00 67.12 103 LYS A C 1
ATOM 822 O O . LYS A 1 103 ? 9.730 -2.747 3.969 1.00 67.12 103 LYS A O 1
ATOM 827 N N . ALA A 1 104 ? 9.606 -1.766 1.965 1.00 68.44 104 ALA A N 1
ATOM 828 C CA . ALA A 1 104 ? 8.938 -0.573 2.475 1.00 68.44 104 ALA A CA 1
ATOM 829 C C . ALA A 1 104 ? 7.477 -0.851 2.874 1.00 68.44 104 ALA A C 1
ATOM 831 O O . ALA A 1 104 ? 6.981 -0.203 3.797 1.00 68.44 104 ALA A O 1
ATOM 832 N N . LYS A 1 105 ? 6.803 -1.801 2.208 1.00 67.88 105 LYS A N 1
ATOM 833 C CA . LYS A 1 105 ? 5.443 -2.241 2.556 1.00 67.88 105 LYS A CA 1
ATOM 834 C C . LYS A 1 105 ? 5.433 -3.006 3.879 1.00 67.88 105 LYS A C 1
ATOM 836 O O . LYS A 1 105 ? 4.711 -2.602 4.789 1.00 67.88 105 LYS A O 1
ATOM 841 N N . GLU A 1 106 ? 6.323 -3.991 4.031 1.00 67.81 106 GLU A N 1
ATOM 842 C CA . GLU A 1 106 ? 6.467 -4.784 5.265 1.00 67.81 106 GLU A CA 1
ATOM 843 C C . GLU A 1 106 ? 6.650 -3.891 6.505 1.00 67.81 106 GLU A C 1
ATOM 845 O O . GLU A 1 106 ? 5.958 -4.056 7.508 1.00 67.81 106 GLU A O 1
ATOM 850 N N . HIS A 1 107 ? 7.527 -2.882 6.430 1.00 73.44 107 HIS A N 1
ATOM 851 C CA . HIS A 1 107 ? 7.781 -1.981 7.559 1.00 73.44 107 HIS A CA 1
ATOM 852 C C . HIS A 1 107 ? 6.600 -1.077 7.924 1.00 73.44 107 HIS A C 1
ATOM 854 O O . HIS A 1 107 ? 6.390 -0.790 9.105 1.00 73.44 107 HIS A O 1
ATOM 860 N N . LYS A 1 108 ? 5.839 -0.597 6.934 1.00 74.94 108 LYS A N 1
ATOM 861 C CA . LYS A 1 108 ? 4.644 0.213 7.208 1.00 74.94 108 LYS A CA 1
ATOM 862 C C . LYS A 1 108 ? 3.575 -0.630 7.888 1.00 74.94 108 LYS A C 1
ATOM 864 O O . LYS A 1 108 ? 2.955 -0.166 8.840 1.00 74.94 108 LYS A O 1
ATOM 869 N N . LEU A 1 109 ? 3.396 -1.864 7.433 1.00 78.94 109 LEU A N 1
ATOM 870 C CA . LEU A 1 109 ? 2.371 -2.753 7.952 1.00 78.94 109 LEU A CA 1
ATOM 871 C C . LEU A 1 109 ? 2.718 -3.294 9.348 1.00 78.94 109 LEU A C 1
ATOM 873 O O . LEU A 1 109 ? 1.848 -3.320 10.219 1.00 78.94 109 LEU A O 1
ATOM 877 N N . ASP A 1 110 ? 3.996 -3.580 9.622 1.00 80.00 110 ASP A N 1
ATOM 878 C CA . ASP A 1 110 ? 4.474 -3.937 10.970 1.00 80.00 110 ASP A CA 1
ATOM 879 C C . ASP A 1 110 ? 4.110 -2.861 12.011 1.00 80.00 110 ASP A C 1
ATOM 881 O O . ASP A 1 110 ? 3.712 -3.169 13.137 1.00 80.00 110 ASP A O 1
ATOM 885 N N . ARG A 1 111 ? 4.160 -1.576 11.633 1.00 82.06 111 ARG A N 1
ATOM 886 C CA . ARG A 1 111 ? 3.736 -0.478 12.516 1.00 82.06 111 ARG A CA 1
ATOM 887 C C . ARG A 1 111 ? 2.249 -0.569 12.873 1.00 82.06 111 ARG A C 1
ATOM 889 O O . ARG A 1 111 ? 1.908 -0.395 14.044 1.00 82.06 111 ARG A O 1
ATOM 896 N N . TYR A 1 112 ? 1.388 -0.847 11.896 1.00 81.19 112 TYR A N 1
ATOM 897 C CA . TYR A 1 112 ? -0.057 -0.970 12.10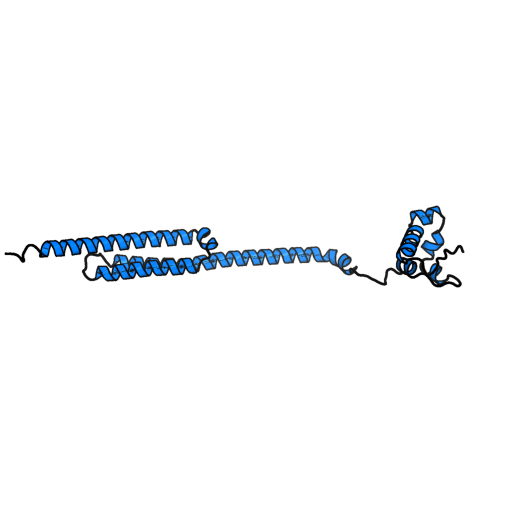8 1.00 81.19 112 TYR A CA 1
ATOM 898 C C . TYR A 1 112 ? -0.412 -2.193 12.956 1.00 81.19 112 TYR A C 1
ATOM 900 O O . TYR A 1 112 ? -1.208 -2.075 13.888 1.00 81.19 112 TYR A O 1
ATOM 908 N N . ILE A 1 113 ? 0.242 -3.335 12.719 1.00 82.69 113 ILE A N 1
ATOM 909 C CA . ILE A 1 113 ? 0.079 -4.537 13.550 1.00 82.69 113 ILE A CA 1
ATOM 910 C C . ILE A 1 113 ? 0.462 -4.245 15.005 1.00 82.69 113 ILE A C 1
ATOM 912 O O . ILE A 1 113 ? -0.284 -4.585 15.923 1.00 82.69 113 ILE A O 1
ATOM 916 N N . ARG A 1 114 ? 1.589 -3.561 15.247 1.00 83.94 114 ARG A N 1
ATOM 917 C CA . ARG A 1 114 ? 2.000 -3.178 16.611 1.00 83.94 114 ARG A CA 1
ATOM 918 C C . ARG A 1 114 ? 0.993 -2.256 17.293 1.00 83.94 114 ARG A C 1
ATOM 920 O O . ARG A 1 114 ? 0.760 -2.400 18.492 1.00 83.94 114 ARG A O 1
ATOM 927 N N . GLN A 1 115 ? 0.412 -1.310 16.556 1.00 83.94 115 GLN A N 1
ATOM 928 C CA . GLN A 1 115 ? -0.634 -0.433 17.086 1.00 83.94 115 GLN A CA 1
ATOM 929 C C . GLN A 1 115 ? -1.893 -1.231 17.437 1.00 83.94 115 GLN A C 1
ATOM 931 O O . GLN A 1 115 ? -2.430 -1.061 18.530 1.00 83.94 115 GLN A O 1
ATOM 936 N N . LEU A 1 116 ? -2.300 -2.168 16.581 1.00 83.75 116 LEU A N 1
ATOM 937 C CA . LEU A 1 116 ? -3.451 -3.031 16.830 1.00 83.75 116 LEU A CA 1
ATOM 938 C C . LEU A 1 116 ? -3.232 -3.957 18.042 1.00 83.75 116 LEU A C 1
ATOM 940 O O . LEU A 1 116 ? -4.114 -4.071 18.889 1.00 83.75 116 LEU A O 1
ATOM 944 N N . LEU A 1 117 ? -2.029 -4.523 18.204 1.00 84.06 117 LEU A N 1
ATOM 945 C CA . LEU A 1 117 ? -1.640 -5.288 19.400 1.00 84.06 117 LEU A CA 1
ATOM 946 C C . LEU A 1 117 ? -1.673 -4.437 20.677 1.00 84.06 117 LEU A C 1
ATOM 948 O O . LEU A 1 117 ? -2.019 -4.927 21.754 1.00 84.06 117 LEU A O 1
ATOM 952 N N . ALA A 1 118 ? -1.318 -3.153 20.589 1.00 86.00 118 ALA A N 1
ATOM 953 C CA . ALA A 1 118 ? -1.422 -2.249 21.729 1.00 86.00 118 ALA A CA 1
ATOM 954 C C . ALA A 1 118 ? -2.888 -2.024 22.131 1.00 86.00 118 ALA A C 1
ATOM 956 O O . ALA A 1 118 ? -3.190 -2.032 23.327 1.00 86.00 118 ALA A O 1
ATOM 957 N N . ILE A 1 119 ? -3.793 -1.880 21.156 1.00 80.44 119 ILE A N 1
ATOM 958 C CA . ILE A 1 119 ? -5.240 -1.777 21.392 1.00 80.44 119 ILE A CA 1
ATOM 959 C C . ILE A 1 119 ? -5.775 -3.083 21.991 1.00 80.44 119 ILE A C 1
ATOM 961 O O . ILE A 1 119 ? -6.482 -3.038 22.996 1.00 80.44 119 ILE A O 1
ATOM 965 N N . GLU A 1 120 ? -5.380 -4.245 21.466 1.00 82.12 120 GLU A N 1
ATOM 966 C CA . GLU A 1 120 ? -5.754 -5.545 22.038 1.00 82.12 120 GLU A CA 1
ATOM 967 C C . GLU A 1 120 ? -5.306 -5.665 23.501 1.00 82.12 120 GLU A C 1
ATOM 969 O O . GLU A 1 120 ? -6.077 -6.058 24.379 1.00 82.12 120 GLU A O 1
ATOM 974 N N . LYS A 1 121 ? -4.075 -5.250 23.806 1.00 84.25 121 LYS A N 1
ATOM 975 C CA . LYS A 1 121 ? -3.565 -5.264 25.178 1.00 84.25 121 LYS A CA 1
ATOM 976 C C . LYS A 1 121 ? -4.332 -4.311 26.097 1.00 84.25 121 LYS A C 1
ATOM 978 O O . LYS A 1 121 ? -4.526 -4.641 27.266 1.00 84.25 121 LYS A O 1
ATOM 983 N N . LYS A 1 122 ? -4.760 -3.139 25.609 1.00 80.69 122 LYS A N 1
ATOM 984 C CA . LYS A 1 122 ? -5.653 -2.240 26.365 1.00 80.69 122 LYS A CA 1
ATOM 985 C C . LYS A 1 122 ? -7.006 -2.922 26.608 1.00 80.69 122 LYS A C 1
ATOM 987 O O . LYS A 1 122 ? -7.461 -2.961 27.744 1.00 80.69 122 LYS A O 1
ATOM 992 N N . GLN A 1 123 ? -7.586 -3.537 25.578 1.00 77.25 123 GLN A N 1
ATOM 993 C CA . GLN A 1 123 ? -8.861 -4.263 25.622 1.00 77.25 123 GLN A CA 1
ATOM 994 C C . GLN A 1 123 ? -8.854 -5.466 26.574 1.00 77.25 123 GLN A C 1
ATOM 996 O O . GLN A 1 123 ? -9.886 -5.792 27.162 1.00 77.25 123 GLN A O 1
ATOM 1001 N N . MET A 1 124 ? -7.711 -6.134 26.749 1.00 76.44 124 MET A N 1
ATOM 1002 C CA . MET A 1 124 ? -7.558 -7.210 27.734 1.00 76.44 124 MET A CA 1
ATOM 1003 C C . MET A 1 124 ? -7.565 -6.719 29.184 1.00 76.44 124 MET A C 1
ATOM 1005 O O . MET A 1 124 ? -7.854 -7.513 30.066 1.00 76.44 124 MET A O 1
ATOM 1009 N N . LYS A 1 125 ? -7.255 -5.444 29.446 1.00 77.62 125 LYS A N 1
ATOM 1010 C CA . LYS A 1 125 ? -7.314 -4.878 30.806 1.00 77.62 125 LYS A CA 1
ATOM 1011 C C . LYS A 1 125 ? -8.725 -4.479 31.229 1.00 77.62 125 LYS A C 1
ATOM 1013 O O . LYS A 1 125 ? -8.957 -4.259 32.411 1.00 77.62 125 LYS A O 1
ATOM 1018 N N . LEU A 1 126 ? -9.630 -4.340 30.264 1.00 72.31 126 LEU A N 1
ATOM 1019 C CA . LEU A 1 126 ? -11.031 -4.042 30.509 1.00 72.31 126 LEU A CA 1
ATOM 1020 C C . LEU A 1 126 ? -11.794 -5.365 30.522 1.00 72.31 126 LEU A C 1
ATOM 1022 O O . LEU A 1 126 ? -12.027 -5.971 29.471 1.00 72.31 126 LEU A O 1
ATOM 1026 N N . ASP A 1 127 ? -12.162 -5.835 31.708 1.00 66.81 127 ASP A N 1
ATOM 1027 C CA . ASP A 1 127 ? -12.921 -7.080 31.856 1.00 66.81 127 ASP A CA 1
ATOM 1028 C C . ASP A 1 127 ? -14.389 -6.914 31.445 1.00 66.81 127 ASP A C 1
ATOM 1030 O O . ASP A 1 127 ? -15.059 -7.909 31.182 1.00 66.81 127 ASP A O 1
ATOM 1034 N N . GLY A 1 128 ? -14.875 -5.674 31.296 1.00 60.28 128 GLY A N 1
ATOM 1035 C CA . GLY A 1 128 ? -16.260 -5.394 30.912 1.00 60.28 128 GLY A CA 1
ATOM 1036 C C . GLY A 1 128 ? -17.237 -5.519 32.080 1.00 60.28 128 GLY A C 1
ATOM 1037 O O . GLY A 1 128 ? -18.437 -5.389 31.873 1.00 60.28 128 GLY A O 1
ATOM 1038 N N . ASN A 1 129 ? -16.721 -5.721 33.295 1.00 61.06 129 ASN A N 1
ATOM 1039 C CA . ASN A 1 129 ? -17.497 -5.862 34.526 1.00 61.06 129 ASN A CA 1
ATOM 1040 C C . ASN A 1 129 ? -17.530 -4.572 35.362 1.00 61.06 129 ASN A C 1
ATOM 1042 O O . ASN A 1 129 ? -18.319 -4.486 36.301 1.00 61.06 129 ASN A O 1
ATOM 1046 N N . ASN A 1 130 ? -16.704 -3.561 35.055 1.00 69.31 130 ASN A N 1
ATOM 1047 C CA . ASN A 1 130 ? -16.744 -2.290 35.781 1.00 69.31 130 ASN A CA 1
ATOM 1048 C C . ASN A 1 130 ? -17.641 -1.256 35.089 1.00 69.31 130 ASN A C 1
ATOM 1050 O O . ASN A 1 130 ? -17.794 -1.212 33.865 1.00 69.31 130 ASN A O 1
ATOM 1054 N N . LEU A 1 131 ? -18.203 -0.342 35.887 1.00 61.38 131 LEU A N 1
ATOM 1055 C CA . LEU A 1 131 ? -19.092 0.718 35.397 1.00 61.38 131 LEU A CA 1
ATOM 1056 C C . LEU A 1 131 ? -18.419 1.678 34.396 1.00 61.38 131 LEU A C 1
ATOM 1058 O O . LEU A 1 131 ? -19.118 2.267 33.569 1.00 61.38 131 LEU A O 1
ATOM 1062 N N . SER A 1 132 ? -17.095 1.844 34.482 1.00 69.25 132 SER A N 1
ATOM 1063 C CA . SER A 1 132 ? -16.289 2.699 33.599 1.00 69.25 132 SER A CA 1
ATOM 1064 C C . SER A 1 132 ? -15.883 2.027 32.289 1.00 69.25 132 SER A C 1
ATOM 1066 O O . SER A 1 132 ? -15.478 2.723 31.365 1.00 69.25 132 SER A O 1
ATOM 1068 N N . ASP A 1 133 ? -16.017 0.702 32.183 1.00 73.81 133 ASP A N 1
ATOM 1069 C CA . ASP A 1 133 ? -15.446 -0.047 31.061 1.00 73.81 133 ASP A CA 1
ATOM 1070 C C . ASP A 1 133 ? -16.209 0.204 29.752 1.00 73.81 133 ASP A C 1
ATOM 1072 O O . ASP A 1 133 ? -15.616 0.201 28.680 1.00 73.81 133 ASP A O 1
ATOM 1076 N N . GLY A 1 134 ? -17.521 0.460 29.816 1.00 73.56 134 GLY A N 1
ATOM 1077 C CA . GLY A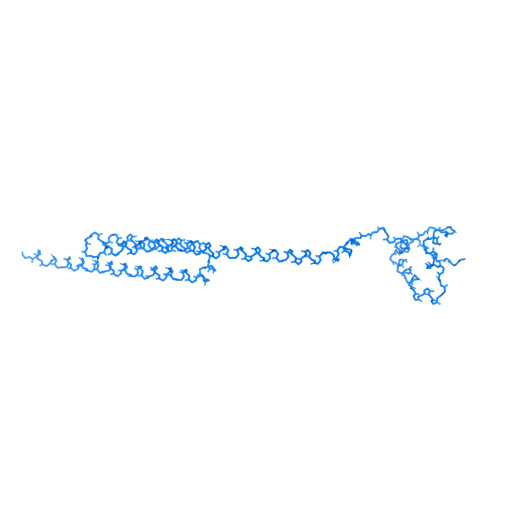 1 134 ? -18.363 0.681 28.633 1.00 73.56 134 GLY A CA 1
ATOM 1078 C C . GLY A 1 134 ? -17.876 1.821 27.719 1.00 73.56 134 GLY A C 1
ATOM 1079 O O . GLY A 1 134 ? -17.638 1.572 26.535 1.00 73.56 134 GLY A O 1
ATOM 1080 N N . PRO A 1 135 ? -17.710 3.057 28.235 1.00 81.56 135 PRO A N 1
ATOM 1081 C CA . PRO A 1 135 ? -17.138 4.172 27.475 1.00 81.56 135 PRO A CA 1
ATOM 1082 C C . PRO A 1 135 ? -15.737 3.880 26.919 1.00 81.56 135 PRO A C 1
ATOM 1084 O O . PRO A 1 135 ? -15.476 4.169 25.753 1.00 81.56 135 PRO A O 1
ATOM 1087 N N . ASP A 1 136 ? -14.864 3.251 27.708 1.00 80.75 136 ASP A N 1
ATOM 1088 C CA . ASP A 1 136 ? -13.490 2.938 27.296 1.00 80.75 136 ASP A CA 1
ATOM 1089 C C . ASP A 1 136 ? -13.446 1.873 26.186 1.00 80.75 136 ASP A C 1
ATOM 1091 O O . ASP A 1 136 ? -12.663 1.983 25.240 1.00 80.75 136 ASP A O 1
ATOM 1095 N N . LEU A 1 137 ? -14.332 0.872 26.233 1.00 78.94 137 LEU A N 1
ATOM 1096 C CA . LEU A 1 137 ? -14.513 -0.097 25.146 1.00 78.94 137 LEU A CA 1
ATOM 1097 C C . LEU A 1 137 ? -14.986 0.578 23.858 1.00 78.94 137 LEU A C 1
ATOM 1099 O O . LEU A 1 137 ? -14.549 0.197 22.772 1.00 78.94 137 LEU A O 1
ATOM 1103 N N . GLN A 1 138 ? -15.868 1.572 23.966 1.00 81.62 138 GLN A N 1
ATOM 1104 C CA . GLN A 1 138 ? -16.366 2.304 22.805 1.00 81.62 138 GLN A CA 1
ATOM 1105 C C . GLN A 1 138 ? -15.263 3.150 22.156 1.00 81.62 138 GLN A C 1
ATOM 1107 O O . GLN A 1 138 ? -15.157 3.162 20.931 1.00 81.62 138 GLN A O 1
ATOM 1112 N N . VAL A 1 139 ? -14.398 3.778 22.960 1.00 85.88 139 VAL A N 1
ATOM 1113 C CA . VAL A 1 139 ? -13.201 4.481 22.468 1.00 85.88 139 VAL A CA 1
ATOM 1114 C C . VAL A 1 139 ? -12.247 3.514 21.767 1.00 85.88 139 VAL A C 1
ATOM 1116 O O . VAL A 1 139 ? -11.768 3.816 20.679 1.00 85.88 139 VAL A O 1
ATOM 1119 N N . LEU A 1 140 ? -12.010 2.323 22.327 1.00 81.69 140 LEU A N 1
ATOM 1120 C CA . LEU A 1 140 ? -11.158 1.317 21.682 1.00 81.69 140 LEU A CA 1
ATOM 1121 C C . LEU A 1 140 ? -11.729 0.837 20.342 1.00 81.69 140 LEU A C 1
ATOM 1123 O O . LEU A 1 140 ? -10.965 0.621 19.405 1.00 81.69 140 LEU A O 1
ATOM 1127 N N . LEU A 1 141 ? -13.051 0.680 20.224 1.00 83.44 141 LEU A N 1
ATOM 1128 C CA . LEU A 1 141 ? -13.686 0.314 18.954 1.00 83.44 141 LEU A CA 1
ATOM 1129 C C . LEU A 1 141 ? -13.477 1.393 17.883 1.00 83.44 141 LEU A C 1
ATOM 1131 O O . LEU A 1 141 ? -13.224 1.074 16.717 1.00 83.44 141 LEU A O 1
ATOM 1135 N N . ASP A 1 142 ? -13.562 2.660 18.283 1.00 86.69 142 ASP A N 1
ATOM 1136 C CA . ASP A 1 142 ? -13.311 3.793 17.397 1.00 86.69 142 ASP A CA 1
ATOM 1137 C C . ASP A 1 142 ? -11.826 3.860 16.997 1.00 86.69 142 ASP A C 1
ATOM 1139 O O . ASP A 1 142 ? -11.518 3.976 15.812 1.00 86.69 142 ASP A O 1
ATOM 1143 N N . GLU A 1 143 ? -10.895 3.629 17.938 1.00 85.06 143 GLU A N 1
ATOM 1144 C CA . GLU A 1 143 ? -9.454 3.501 17.650 1.00 85.06 143 GLU A CA 1
ATOM 1145 C C . GLU A 1 143 ? -9.180 2.407 16.595 1.00 85.06 143 GLU A C 1
ATOM 1147 O O . GLU A 1 143 ? -8.414 2.640 15.659 1.00 85.06 143 GLU A O 1
ATOM 1152 N N . VAL A 1 144 ? -9.826 1.233 16.689 1.00 84.38 144 VAL A N 1
AT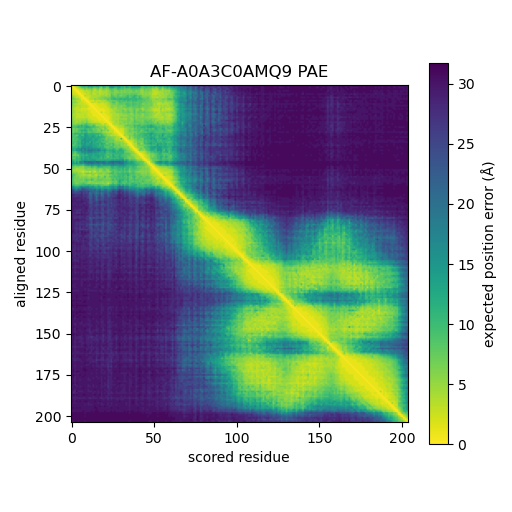OM 1153 C CA . VAL A 1 144 ? -9.692 0.159 15.676 1.00 84.38 144 VAL A CA 1
ATOM 1154 C C . VAL A 1 144 ? -10.251 0.593 14.320 1.00 84.38 144 VAL A C 1
ATOM 1156 O O . VAL A 1 144 ? -9.658 0.299 13.280 1.00 84.38 144 VAL A O 1
ATOM 1159 N N . THR A 1 145 ? -11.381 1.299 14.319 1.00 86.00 145 THR A N 1
ATOM 1160 C CA . THR A 1 145 ? -12.055 1.744 13.091 1.00 86.00 145 THR A CA 1
ATOM 1161 C C . THR A 1 145 ? -11.232 2.801 12.354 1.00 86.00 145 THR A C 1
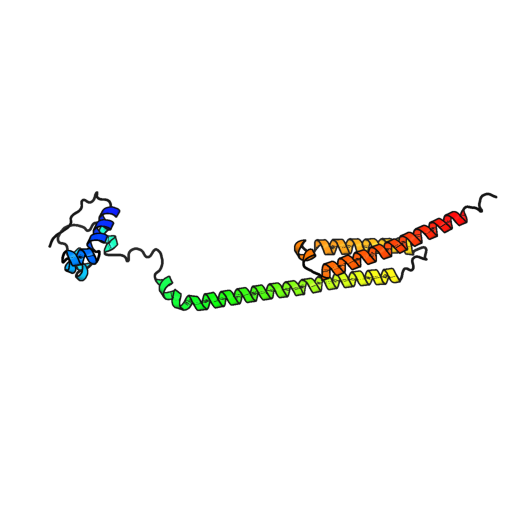ATOM 1163 O O . THR A 1 145 ? -11.031 2.690 11.140 1.00 86.00 145 THR A O 1
ATOM 1166 N N . ILE A 1 146 ? -10.687 3.773 13.088 1.00 87.19 146 ILE A N 1
ATOM 1167 C CA . ILE A 1 146 ? -9.786 4.802 12.558 1.00 87.19 146 ILE A CA 1
ATOM 1168 C C . ILE A 1 146 ? -8.516 4.150 12.009 1.00 87.19 146 ILE A C 1
ATOM 1170 O O . ILE A 1 146 ? -8.133 4.417 10.870 1.00 87.19 146 ILE A O 1
ATOM 1174 N N . LEU A 1 147 ? -7.900 3.234 12.765 1.00 83.62 147 LEU A N 1
ATOM 1175 C CA . LEU A 1 147 ? -6.677 2.549 12.343 1.00 83.62 147 LEU A CA 1
ATOM 1176 C C . LEU A 1 147 ? -6.880 1.757 11.044 1.00 83.62 147 LEU A C 1
ATOM 1178 O O . LEU A 1 147 ? -6.020 1.766 10.161 1.00 83.62 147 LEU A O 1
ATOM 1182 N N . ARG A 1 148 ? -8.040 1.107 10.901 1.00 84.81 148 ARG A N 1
ATOM 1183 C CA . ARG A 1 148 ? -8.427 0.412 9.670 1.00 84.81 148 ARG A CA 1
ATOM 1184 C C . ARG A 1 148 ? -8.560 1.380 8.494 1.00 84.81 148 ARG A C 1
ATOM 1186 O O . ARG A 1 148 ? -8.040 1.087 7.420 1.00 84.81 148 ARG A O 1
ATOM 1193 N N . GLN A 1 149 ? -9.245 2.510 8.673 1.00 83.38 149 GLN A N 1
ATOM 1194 C CA . GLN A 1 149 ? -9.415 3.505 7.607 1.00 83.38 149 GLN A CA 1
ATOM 1195 C C . GLN A 1 149 ? -8.087 4.147 7.194 1.00 83.38 149 GLN A C 1
ATOM 1197 O O . GLN A 1 149 ? -7.826 4.293 6.001 1.00 83.38 149 GLN A O 1
ATOM 1202 N N . GLU A 1 150 ? -7.228 4.497 8.153 1.00 82.94 150 GLU A N 1
ATOM 1203 C CA . GLU A 1 150 ? -5.897 5.042 7.866 1.00 82.94 150 GLU A CA 1
ATOM 1204 C C . GLU A 1 150 ? -5.032 4.057 7.081 1.00 82.94 150 GLU A C 1
ATOM 1206 O O . GLU A 1 150 ? -4.337 4.463 6.149 1.00 82.94 150 GLU A O 1
ATOM 1211 N N . ASN A 1 151 ? -5.093 2.771 7.433 1.00 77.38 151 ASN A N 1
ATOM 1212 C CA . ASN A 1 151 ? -4.398 1.722 6.703 1.00 77.38 151 ASN A CA 1
ATOM 1213 C C . ASN A 1 151 ? -4.937 1.612 5.264 1.00 77.38 151 ASN A C 1
ATOM 1215 O O . ASN A 1 151 ? -4.170 1.777 4.318 1.00 77.38 151 ASN A O 1
ATOM 1219 N N . LEU A 1 152 ? -6.256 1.466 5.086 1.00 78.44 152 LEU A N 1
ATOM 1220 C CA . LEU A 1 152 ? -6.891 1.352 3.764 1.00 78.44 152 LEU A CA 1
ATOM 1221 C C . LEU A 1 152 ? -6.634 2.566 2.853 1.00 78.44 152 LEU A C 1
ATOM 1223 O O . LEU A 1 152 ? -6.515 2.398 1.645 1.00 78.44 152 LEU A O 1
ATOM 1227 N N . ASN A 1 153 ? -6.509 3.774 3.411 1.00 78.19 153 ASN A N 1
ATOM 1228 C CA . ASN A 1 153 ? -6.199 4.985 2.643 1.00 78.19 153 ASN A CA 1
ATOM 1229 C C . ASN A 1 153 ? -4.730 5.071 2.190 1.00 78.19 153 ASN A C 1
ATOM 1231 O O . ASN A 1 153 ? -4.428 5.793 1.239 1.00 78.19 153 ASN A O 1
ATOM 1235 N N . GLN A 1 154 ? -3.802 4.390 2.870 1.00 71.69 154 GLN A N 1
ATOM 1236 C CA . GLN A 1 154 ? -2.372 4.437 2.538 1.00 71.69 154 GLN A CA 1
ATOM 1237 C C . GLN A 1 154 ? -1.931 3.382 1.519 1.00 71.69 154 GLN A C 1
ATOM 1239 O O . GLN A 1 154 ? -0.839 3.517 0.959 1.00 71.69 154 GLN A O 1
ATOM 1244 N N . PHE A 1 155 ? -2.756 2.367 1.264 1.00 70.38 155 PHE A N 1
ATOM 1245 C CA . PHE A 1 155 ? -2.496 1.338 0.262 1.00 70.38 155 PHE A CA 1
ATOM 1246 C C . PHE A 1 155 ? -3.395 1.541 -0.962 1.00 70.38 155 PHE A C 1
ATOM 1248 O O . PHE A 1 155 ? -4.590 1.805 -0.846 1.00 70.38 155 PHE A O 1
ATOM 1255 N N . SER A 1 156 ? -2.833 1.406 -2.165 1.00 65.69 156 SER A N 1
ATOM 1256 C CA . SER A 1 156 ? -3.655 1.360 -3.382 1.00 65.69 156 SER A CA 1
ATOM 1257 C C . SER A 1 156 ? -4.521 0.091 -3.388 1.00 65.69 156 SER A C 1
ATOM 1259 O O . SER A 1 156 ? -4.088 -0.942 -2.886 1.00 65.69 156 SER A O 1
ATOM 1261 N N . ALA A 1 157 ? -5.701 0.120 -4.021 1.00 65.62 157 ALA A N 1
ATOM 1262 C CA . ALA A 1 157 ? -6.583 -1.051 -4.153 1.00 65.62 157 ALA A CA 1
ATOM 1263 C C . ALA A 1 157 ? -5.864 -2.300 -4.704 1.00 65.62 157 ALA A C 1
ATOM 1265 O O . ALA A 1 157 ? -6.175 -3.423 -4.323 1.00 65.62 157 ALA A O 1
ATOM 1266 N N . HIS A 1 158 ? -4.867 -2.100 -5.569 1.00 61.62 158 HIS A N 1
ATOM 1267 C CA . HIS A 1 158 ? -4.035 -3.179 -6.093 1.00 61.62 158 HIS A CA 1
ATOM 1268 C C . HIS A 1 158 ? -3.027 -3.714 -5.060 1.00 61.62 158 HIS A C 1
ATOM 1270 O O . HIS A 1 158 ? -2.795 -4.914 -4.995 1.00 61.62 158 HIS A O 1
ATOM 1276 N N . GLU A 1 159 ? -2.470 -2.843 -4.214 1.00 65.38 159 GLU A N 1
ATOM 1277 C CA . GLU A 1 159 ? -1.525 -3.231 -3.161 1.00 65.38 159 GLU A CA 1
ATOM 1278 C C . GLU A 1 159 ? -2.218 -3.941 -1.993 1.00 65.38 159 GLU A C 1
ATOM 1280 O O . GLU A 1 159 ? -1.625 -4.844 -1.412 1.00 65.38 159 GLU A O 1
ATOM 1285 N N . LEU A 1 160 ? -3.472 -3.577 -1.697 1.00 65.06 160 LEU A N 1
ATOM 1286 C CA . LEU A 1 160 ? -4.309 -4.265 -0.708 1.00 65.06 160 LEU A CA 1
ATOM 1287 C C . LEU A 1 160 ? -4.600 -5.718 -1.112 1.00 65.06 160 LEU A C 1
ATOM 1289 O O . LEU A 1 160 ? -4.668 -6.575 -0.244 1.00 65.06 160 LEU A O 1
ATOM 1293 N N . ASN A 1 161 ? -4.759 -5.992 -2.411 1.00 65.50 161 ASN A N 1
ATOM 1294 C CA . ASN A 1 161 ? -5.134 -7.318 -2.916 1.00 65.50 161 ASN A CA 1
ATOM 1295 C C . ASN A 1 161 ? -3.935 -8.262 -3.139 1.00 65.50 161 ASN A C 1
ATOM 1297 O O . ASN A 1 161 ? -4.119 -9.468 -3.256 1.00 65.50 161 ASN A O 1
ATOM 1301 N N . GLU A 1 162 ? -2.714 -7.732 -3.255 1.00 66.50 162 GLU A N 1
ATOM 1302 C CA . GLU A 1 162 ? -1.506 -8.547 -3.465 1.00 66.50 162 GLU A CA 1
ATOM 1303 C C . GLU A 1 162 ? -0.760 -8.886 -2.166 1.00 66.50 162 GLU A C 1
ATOM 1305 O O . GLU A 1 162 ? 0.032 -9.831 -2.144 1.00 66.50 162 GLU A O 1
ATOM 1310 N N . ASP A 1 163 ? -0.972 -8.127 -1.088 1.00 74.75 163 ASP A N 1
ATOM 1311 C CA . ASP A 1 163 ? -0.185 -8.254 0.138 1.00 74.75 163 ASP A CA 1
ATOM 1312 C C . ASP A 1 163 ? -0.903 -9.084 1.212 1.00 74.75 163 ASP A C 1
ATOM 1314 O O . ASP A 1 163 ? -1.787 -8.601 1.920 1.00 74.75 163 ASP A O 1
ATOM 1318 N N . ARG A 1 164 ? -0.439 -10.326 1.404 1.00 74.25 164 ARG A N 1
ATOM 1319 C CA . ARG A 1 164 ? -0.906 -11.253 2.453 1.00 74.25 164 ARG A CA 1
ATOM 1320 C C . ARG A 1 164 ? -0.873 -10.643 3.859 1.00 74.25 164 ARG A C 1
ATOM 1322 O O . ARG A 1 164 ? -1.640 -11.055 4.730 1.00 74.25 164 ARG A O 1
ATOM 1329 N N . ALA A 1 165 ? 0.035 -9.706 4.120 1.00 74.31 165 ALA A N 1
ATOM 1330 C CA . ALA A 1 165 ? 0.136 -9.081 5.430 1.00 74.31 165 ALA A CA 1
ATOM 1331 C C . ALA A 1 165 ? -1.031 -8.102 5.682 1.00 74.31 165 ALA A C 1
ATOM 1333 O O . ALA A 1 165 ? -1.486 -7.970 6.819 1.00 74.31 165 ALA A O 1
ATOM 1334 N N . THR A 1 166 ?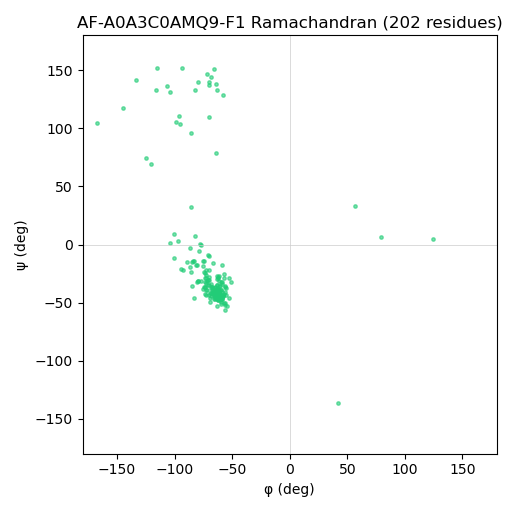 -1.579 -7.494 4.624 1.00 79.81 166 THR A N 1
ATOM 1335 C CA . THR A 1 166 ? -2.799 -6.671 4.681 1.00 79.81 166 THR A CA 1
ATOM 1336 C C . THR A 1 166 ? -4.014 -7.509 5.045 1.00 79.81 166 THR A C 1
ATOM 1338 O O . THR A 1 166 ? -4.772 -7.111 5.930 1.00 79.81 166 THR A O 1
ATOM 1341 N N . ASP A 1 167 ? -4.165 -8.687 4.440 1.00 81.88 167 ASP A N 1
ATOM 1342 C CA . ASP A 1 167 ? -5.258 -9.608 4.773 1.00 81.88 167 ASP A CA 1
ATOM 1343 C C . ASP A 1 167 ? -5.225 -9.998 6.255 1.00 81.88 167 ASP A C 1
ATOM 1345 O O . ASP A 1 167 ? -6.235 -9.893 6.953 1.00 81.88 167 ASP A O 1
ATOM 1349 N N . ALA A 1 168 ? -4.041 -10.355 6.767 1.00 80.62 168 ALA A N 1
ATOM 1350 C CA . ALA A 1 168 ? -3.856 -10.697 8.176 1.00 80.62 168 ALA A CA 1
ATOM 1351 C C . ALA A 1 168 ? -4.179 -9.519 9.115 1.00 80.62 168 ALA A C 1
ATOM 1353 O O . ALA A 1 168 ? -4.791 -9.706 10.169 1.00 80.62 168 ALA A O 1
ATOM 1354 N N . PHE A 1 169 ? -3.799 -8.292 8.739 1.00 84.88 169 PHE A N 1
ATOM 1355 C CA . PHE A 1 169 ? -4.149 -7.092 9.500 1.00 84.88 169 PHE A CA 1
ATOM 1356 C C . PHE A 1 169 ? -5.667 -6.861 9.534 1.00 84.88 169 PHE A C 1
ATOM 1358 O O . PHE A 1 169 ? -6.224 -6.613 10.605 1.00 84.88 169 PHE A O 1
ATOM 1365 N N . LEU A 1 170 ? -6.348 -6.974 8.389 1.00 86.69 170 LEU A N 1
ATOM 1366 C CA . LEU A 1 170 ? -7.799 -6.799 8.305 1.00 86.69 170 LEU A CA 1
ATOM 1367 C C . LEU A 1 170 ? -8.549 -7.857 9.118 1.00 86.69 170 LEU A C 1
ATOM 1369 O O . LEU A 1 170 ? -9.491 -7.512 9.835 1.00 86.69 170 LEU A O 1
ATOM 1373 N N . GLU A 1 171 ? -8.117 -9.115 9.052 1.00 86.44 171 GLU A N 1
ATOM 1374 C CA . GLU A 1 171 ? -8.676 -10.207 9.852 1.00 86.44 171 GLU A CA 1
ATOM 1375 C C . GLU A 1 171 ? -8.534 -9.928 11.356 1.00 86.44 171 GLU A C 1
ATOM 1377 O O . GLU A 1 171 ? -9.497 -10.059 12.115 1.00 86.44 171 GLU A O 1
ATOM 1382 N N . MET A 1 172 ? -7.369 -9.440 11.787 1.00 84.38 172 MET A N 1
ATOM 1383 C CA . MET A 1 172 ? -7.128 -9.074 13.181 1.00 84.38 172 MET A CA 1
ATOM 1384 C C . MET A 1 172 ? -7.975 -7.867 13.623 1.00 84.38 172 MET A C 1
ATOM 1386 O O . MET A 1 172 ? -8.494 -7.862 14.742 1.00 84.38 172 MET A O 1
ATOM 1390 N N . CYS A 1 173 ? -8.179 -6.868 12.753 1.00 86.81 173 CYS A N 1
ATOM 1391 C CA . CYS A 1 173 ? -9.111 -5.767 13.016 1.00 86.81 173 CYS A CA 1
ATOM 1392 C C . CYS A 1 173 ? -10.538 -6.284 13.218 1.00 86.81 173 CYS A C 1
ATOM 1394 O O . CYS A 1 173 ? -11.191 -5.890 14.181 1.00 86.81 173 CYS A O 1
ATOM 1396 N N . HIS A 1 174 ? -11.007 -7.176 12.343 1.00 89.31 174 HIS A N 1
ATOM 1397 C CA . HIS A 1 174 ? -12.331 -7.788 12.454 1.00 89.31 174 HIS A CA 1
ATOM 1398 C C . HIS A 1 174 ? -12.492 -8.559 13.768 1.00 89.31 174 HIS A C 1
ATOM 1400 O O . HIS A 1 174 ? -13.414 -8.273 14.531 1.00 89.31 174 HIS A O 1
ATOM 1406 N N . ALA A 1 175 ? -11.549 -9.450 14.083 1.00 88.44 175 ALA A N 1
ATOM 1407 C CA . ALA A 1 175 ? -11.573 -10.228 15.317 1.00 88.44 175 ALA A CA 1
ATOM 1408 C C . ALA A 1 175 ? -11.580 -9.333 16.570 1.00 88.44 175 ALA A C 1
ATOM 1410 O O . ALA A 1 175 ? -12.310 -9.600 17.529 1.00 88.44 175 ALA A O 1
ATOM 1411 N N . LEU A 1 176 ? -10.796 -8.250 16.568 1.00 85.88 176 LEU A N 1
ATOM 1412 C CA . LEU A 1 176 ? -10.742 -7.322 17.694 1.00 85.88 176 LEU A CA 1
ATOM 1413 C C . LEU A 1 176 ? -12.033 -6.502 17.828 1.00 85.88 176 LEU A C 1
ATOM 1415 O O . LEU A 1 176 ? -12.546 -6.371 18.941 1.00 85.88 176 LEU A O 1
ATOM 1419 N N . SER A 1 177 ? -12.585 -5.994 16.723 1.00 87.69 177 SER A N 1
ATOM 1420 C CA . SER A 1 177 ? -13.877 -5.296 16.713 1.00 87.69 177 SER A CA 1
ATOM 1421 C C . SER A 1 177 ? -15.007 -6.186 17.228 1.00 87.69 177 SER A C 1
ATOM 1423 O O . SER A 1 177 ? -15.782 -5.746 18.079 1.00 87.69 177 SER A O 1
ATOM 1425 N N . ASP A 1 178 ? -15.071 -7.444 16.790 1.00 87.62 178 ASP A N 1
ATOM 1426 C CA . ASP A 1 178 ? -16.087 -8.399 17.242 1.00 87.62 178 ASP A CA 1
ATOM 1427 C C . ASP A 1 178 ? -15.944 -8.704 18.735 1.00 87.62 178 ASP A C 1
ATOM 1429 O O . ASP A 1 178 ? -16.927 -8.699 19.480 1.00 87.62 178 ASP A O 1
ATOM 1433 N N . LYS A 1 179 ? -14.708 -8.882 19.213 1.00 86.25 179 LYS A N 1
ATOM 1434 C CA . LYS A 1 179 ? -14.419 -9.124 20.632 1.00 86.25 179 LYS A CA 1
ATOM 1435 C C . LYS A 1 179 ? -14.773 -7.921 21.513 1.00 86.25 179 LYS A C 1
ATOM 1437 O O . LYS A 1 179 ? -15.301 -8.108 22.612 1.00 86.25 179 LYS A O 1
ATOM 1442 N N . ILE A 1 180 ? -14.491 -6.695 21.064 1.00 83.75 180 ILE A N 1
ATOM 1443 C CA . ILE A 1 180 ? -14.894 -5.465 21.768 1.00 83.75 180 ILE A CA 1
ATOM 1444 C C . ILE A 1 180 ? -16.420 -5.346 21.782 1.00 83.75 180 ILE A C 1
ATOM 1446 O O . ILE A 1 180 ? -16.999 -5.120 22.845 1.00 83.75 180 ILE A O 1
ATOM 1450 N N . ASN A 1 181 ? -17.078 -5.563 20.641 1.00 85.69 181 ASN A N 1
ATOM 1451 C CA . ASN A 1 181 ? -18.534 -5.511 20.532 1.00 85.69 181 ASN A CA 1
ATOM 1452 C C . ASN A 1 181 ? -19.221 -6.539 21.435 1.00 85.69 181 ASN A C 1
ATOM 1454 O O . ASN A 1 181 ? -20.187 -6.192 22.112 1.00 85.69 181 ASN A O 1
ATOM 1458 N N . ALA A 1 182 ? -18.712 -7.770 21.505 1.00 86.06 182 ALA A N 1
ATOM 1459 C CA . ALA A 1 182 ? -19.247 -8.804 22.388 1.00 86.06 182 ALA A CA 1
ATOM 1460 C C . ALA A 1 182 ? -19.178 -8.388 23.867 1.00 86.06 182 ALA A C 1
ATOM 1462 O O . ALA A 1 182 ? -20.176 -8.495 24.582 1.00 86.06 182 ALA A O 1
ATOM 1463 N N . LYS A 1 183 ? -18.039 -7.843 24.319 1.00 81.31 183 LYS A N 1
ATOM 1464 C CA . LYS A 1 183 ? -17.904 -7.327 25.693 1.00 81.31 183 LYS A CA 1
ATOM 1465 C C . LYS A 1 183 ? -18.819 -6.128 25.958 1.00 81.31 183 LYS A C 1
ATOM 1467 O O . LYS A 1 183 ? -19.427 -6.043 27.019 1.00 81.31 183 LYS A O 1
ATOM 1472 N N . LEU A 1 184 ? -18.950 -5.218 24.993 1.00 83.44 184 LEU A N 1
ATOM 1473 C CA . LEU A 1 184 ? -19.807 -4.037 25.114 1.00 83.44 184 LEU A CA 1
ATOM 1474 C C . LEU A 1 184 ? -21.297 -4.413 25.161 1.00 83.44 184 LEU A C 1
ATOM 1476 O O . LEU A 1 184 ? -22.068 -3.791 25.893 1.00 83.44 184 LEU A O 1
ATOM 1480 N N . LEU A 1 185 ? -21.705 -5.440 24.410 1.00 83.38 185 LEU A N 1
ATOM 1481 C CA . LEU A 1 185 ? -23.045 -6.024 24.490 1.00 83.38 185 LEU A CA 1
ATOM 1482 C C . LEU A 1 185 ? -23.289 -6.682 25.853 1.00 83.38 185 LEU A C 1
ATOM 1484 O O . LEU A 1 185 ? -24.324 -6.403 26.455 1.00 83.38 185 LEU A O 1
ATOM 1488 N N . GLY A 1 186 ? -22.336 -7.475 26.357 1.00 82.94 186 GLY A N 1
ATOM 1489 C CA . GLY A 1 186 ? -22.402 -8.067 27.700 1.00 82.94 186 GLY A CA 1
ATOM 1490 C C . GLY A 1 186 ? -22.605 -7.005 28.782 1.00 82.94 186 GLY A C 1
ATOM 1491 O O . GLY A 1 186 ? -23.611 -7.024 29.486 1.00 82.94 186 GLY A O 1
ATOM 1492 N N . TRP A 1 187 ? -21.750 -5.980 28.793 1.00 83.69 187 TRP A N 1
ATOM 1493 C CA . TRP A 1 187 ? -21.853 -4.848 29.719 1.00 83.69 187 TRP A CA 1
ATOM 1494 C C . TRP A 1 187 ? -23.214 -4.130 29.655 1.00 83.69 187 TRP A C 1
ATOM 1496 O O . TRP A 1 187 ? -23.787 -3.754 30.681 1.00 83.69 187 TRP A O 1
ATOM 1506 N N . LYS A 1 188 ? -23.768 -3.928 28.448 1.00 83.00 188 LYS A N 1
ATOM 1507 C CA . LYS A 1 188 ? -25.096 -3.307 28.280 1.00 83.00 188 LYS A CA 1
ATOM 1508 C C . LYS A 1 188 ? -26.208 -4.177 28.863 1.00 83.00 188 LYS A C 1
ATOM 1510 O O . LYS A 1 188 ? -27.123 -3.631 29.480 1.00 83.00 188 LYS A O 1
ATOM 1515 N N . ILE A 1 189 ? -26.148 -5.490 28.644 1.00 84.19 189 ILE A N 1
ATOM 1516 C CA . ILE A 1 189 ? -27.143 -6.449 29.138 1.00 84.19 189 ILE A CA 1
ATOM 1517 C C . ILE A 1 189 ? -27.106 -6.512 30.666 1.00 84.19 189 ILE A C 1
ATOM 1519 O O . ILE A 1 189 ? -28.159 -6.364 31.285 1.00 84.19 189 ILE A O 1
ATOM 1523 N N . ASP A 1 190 ? -25.922 -6.622 31.270 1.00 81.75 190 ASP A N 1
ATOM 1524 C CA . ASP A 1 190 ? -25.766 -6.666 32.730 1.00 81.75 190 ASP A CA 1
ATOM 1525 C C . ASP A 1 190 ? -26.363 -5.417 33.391 1.00 81.75 190 ASP A C 1
ATOM 1527 O O . ASP A 1 190 ? -27.143 -5.498 34.342 1.00 81.75 190 ASP A O 1
ATOM 1531 N N . ARG A 1 191 ? -26.109 -4.240 32.810 1.00 79.31 191 ARG A N 1
ATOM 1532 C CA . ARG A 1 191 ? -26.632 -2.969 33.326 1.00 79.31 191 ARG A CA 1
ATOM 1533 C C . ARG A 1 191 ? -28.142 -2.803 33.132 1.00 79.31 191 ARG A C 1
ATOM 1535 O O . ARG A 1 191 ? -28.793 -2.116 33.924 1.00 79.31 191 ARG A O 1
ATOM 1542 N N . LEU A 1 192 ? -28.712 -3.389 32.078 1.00 80.12 192 LEU A N 1
ATOM 1543 C CA . LEU A 1 192 ? -30.166 -3.461 31.908 1.00 80.12 192 LEU A CA 1
ATOM 1544 C C . LEU A 1 192 ? -30.783 -4.404 32.947 1.00 80.12 192 LEU A C 1
ATOM 1546 O O . LEU A 1 192 ? -31.787 -4.039 33.557 1.00 80.12 192 LEU A O 1
ATOM 1550 N N . GLY A 1 193 ? -30.151 -5.551 33.208 1.00 79.62 193 GLY A N 1
ATOM 1551 C CA . GLY A 1 193 ? -30.551 -6.493 34.254 1.00 79.62 193 GLY A CA 1
ATOM 1552 C C . GLY A 1 193 ? -30.560 -5.862 35.649 1.00 79.62 193 GLY A C 1
ATOM 1553 O O . GLY A 1 193 ? -31.564 -5.956 36.354 1.00 79.62 193 GLY A O 1
ATOM 1554 N N . GLU A 1 194 ? -29.506 -5.129 36.022 1.00 79.62 194 GLU A N 1
ATOM 1555 C CA . GLU A 1 194 ? -29.447 -4.407 37.305 1.00 79.62 194 GLU A CA 1
ATOM 1556 C C . GLU A 1 194 ? -30.548 -3.346 37.451 1.00 79.62 194 GLU A C 1
ATOM 1558 O O . GLU A 1 194 ? -31.130 -3.196 38.526 1.00 79.62 194 GLU A O 1
ATOM 1563 N N . LYS A 1 195 ? -30.855 -2.600 36.380 1.00 75.06 195 LYS A N 1
ATOM 1564 C CA . LYS A 1 195 ? -31.932 -1.593 36.395 1.00 75.06 195 LYS A CA 1
ATOM 1565 C C . LYS A 1 195 ? -33.311 -2.223 36.568 1.00 75.06 195 LYS A C 1
ATOM 1567 O O . LYS A 1 195 ? -34.136 -1.680 37.305 1.00 75.06 195 LYS A O 1
ATOM 1572 N N . ILE A 1 196 ? -33.553 -3.349 35.898 1.00 77.06 196 ILE A N 1
ATOM 1573 C CA . ILE A 1 196 ? -34.805 -4.100 36.022 1.00 77.06 196 ILE A CA 1
ATOM 1574 C C . ILE A 1 196 ? -34.927 -4.670 37.438 1.00 77.06 196 ILE A C 1
ATOM 1576 O O . ILE A 1 196 ? -35.992 -4.548 38.029 1.00 77.06 196 ILE A O 1
ATOM 1580 N N . ASN A 1 197 ? -33.841 -5.196 38.016 1.00 73.06 197 ASN A N 1
ATOM 1581 C CA . ASN A 1 197 ? -33.842 -5.776 39.363 1.00 73.06 197 ASN A CA 1
ATOM 1582 C C . ASN A 1 197 ? -33.942 -4.734 40.496 1.00 73.06 197 ASN A C 1
ATOM 1584 O O . ASN A 1 197 ? -34.370 -5.070 41.591 1.00 73.06 197 ASN A O 1
ATOM 1588 N N . LYS A 1 198 ? -33.579 -3.466 40.252 1.00 66.31 198 LYS A N 1
ATOM 1589 C CA . LYS A 1 198 ? -33.776 -2.354 41.208 1.00 66.31 198 LYS A CA 1
ATOM 1590 C C . LYS A 1 198 ? -35.160 -1.698 41.152 1.00 66.31 198 LYS A C 1
ATOM 1592 O O . LYS A 1 198 ? -35.495 -0.955 42.066 1.00 66.31 198 LYS A O 1
ATOM 1597 N N . SER A 1 199 ? -35.951 -1.935 40.104 1.00 59.16 199 SER A N 1
ATOM 1598 C CA . SER A 1 199 ? -37.289 -1.336 39.953 1.00 59.16 199 SER A CA 1
ATOM 1599 C C . SER A 1 199 ? -38.465 -2.027 40.684 1.00 59.16 199 SER A C 1
ATOM 1601 O O . SER A 1 199 ? -39.498 -1.375 40.787 1.00 59.16 199 SER A O 1
ATOM 1603 N N . PRO A 1 200 ? -38.406 -3.275 41.206 1.00 55.94 200 PRO A N 1
ATOM 1604 C CA . PRO A 1 200 ? -39.577 -3.912 41.810 1.00 55.94 200 PRO A CA 1
ATOM 1605 C C . PRO A 1 200 ? -39.784 -3.587 43.302 1.00 55.94 200 PRO A C 1
ATOM 1607 O O . PRO A 1 200 ? -40.781 -4.028 43.859 1.00 55.94 200 PRO A O 1
ATOM 1610 N N . GLU A 1 201 ? -38.894 -2.832 43.960 1.00 56.09 201 GLU A N 1
ATOM 1611 C CA . GLU A 1 201 ? -39.003 -2.525 45.404 1.00 56.09 201 GLU A CA 1
ATOM 1612 C C . GLU A 1 201 ? -39.483 -1.097 45.734 1.00 56.09 201 GLU A C 1
ATOM 1614 O O . GLU A 1 201 ? -39.591 -0.759 46.909 1.00 56.09 201 GLU A O 1
ATOM 1619 N N . SER A 1 202 ? -39.791 -0.242 44.749 1.00 54.22 202 SER A N 1
ATOM 1620 C CA . SER A 1 202 ? -40.253 1.136 45.022 1.00 54.22 202 SER A CA 1
ATOM 1621 C C . SER A 1 202 ? -41.772 1.337 45.001 1.00 54.22 202 SER A C 1
ATOM 1623 O O . SER A 1 202 ? -42.211 2.467 45.187 1.00 54.22 202 SER A O 1
ATOM 1625 N N . ASP A 1 203 ? -42.553 0.272 44.802 1.00 54.12 203 ASP A N 1
ATOM 1626 C CA . ASP A 1 203 ? -44.021 0.294 44.846 1.00 54.12 203 ASP A CA 1
ATOM 1627 C C . ASP A 1 203 ? -44.525 -0.678 45.932 1.00 54.12 203 ASP A C 1
ATOM 1629 O O . ASP A 1 203 ? -45.068 -1.746 45.640 1.00 54.12 203 ASP A O 1
ATOM 1633 N N . SER A 1 204 ? -44.299 -0.355 47.209 1.00 42.69 204 SER A N 1
ATOM 1634 C CA . SER A 1 204 ? -44.985 -0.963 48.367 1.00 42.69 204 SER A CA 1
ATOM 1635 C C . SER A 1 204 ? -45.012 -0.004 49.550 1.00 42.69 204 SER A C 1
ATOM 1637 O O . SER A 1 204 ? -43.932 0.512 49.911 1.00 42.69 204 SER A O 1
#

Mean predicted aligned error: 19.41 Å

Solvent-accessible surface area (backbone atoms only — not comparable to full-atom values): 12000 Å² total; per-residue (Å²): 135,91,80,91,85,78,65,89,88,55,58,43,69,58,45,26,52,53,46,52,53,56,69,30,71,70,52,20,64,75,70,68,42,55,64,64,67,76,40,39,66,61,54,65,71,65,51,92,82,70,86,83,53,70,28,42,49,53,75,73,47,64,82,84,62,76,91,67,61,73,64,58,67,68,44,54,78,62,44,58,63,52,51,53,50,50,51,51,51,52,49,51,50,51,53,49,51,54,56,49,50,55,56,53,49,54,57,56,50,52,52,52,49,53,52,51,52,52,50,51,56,53,54,69,73,48,83,39,81,52,91,69,31,55,67,54,47,52,52,52,48,48,53,53,50,50,52,50,51,57,51,59,73,73,42,54,78,68,54,53,75,72,35,70,68,50,53,55,49,52,52,50,50,51,54,50,47,52,54,46,49,52,41,49,50,50,38,52,50,53,56,50,50,53,54,59,70,63,60,76,76,80,82,124

Foldseek 3Di:
DDDDDDDLPDDLVVVLVVLCVCQPPVNCVVVVVVCCVVCQPVVVVPDPDDDDHPSNVCVRCVVPDDPDDPVVVVCVVVVVVVVVVVVVVVVVVVVVVVVVVVVVVVVVLVVLVVQLVVLVVVVVVQPLPDPPSLVVLVVSLVVLVVSLVVVVVVDDPVRCVPDPSNVVSVVSSVVSNVVSVVSNVVSVVVVVVVVVVVPPPPPD

Sequence (204 aa):
GAHLLARESVSDELVSGVTAIILHQDFSKQLQLNELIEGGNSFVRDSQGFPLHVGADHIYNPELKPFLNSEFVEVTEGMRSFIVSMLIATYLLWRQIQKRREKAKEHKLDRYIRQLLAIEKKQMKLDGNNLSDGPDLQVLLDEVTILRQENLNQFSAHELNEDRATDAFLEMCHALSDKINAKLLGWKIDRLGEKINKSPESDS

pLDDT: mean 72.55, std 11.78, range [42.69, 95.06]

Secondary structure (DSSP, 8-state):
-------TTS-HHHHHHHHHHHTSHHHHHHTT-HHHHHSHHHHHHT-TT-PPPHHHHHHH-GGG--SS-THHHHHHHHHHHHHHHHHHHHHHHHHHHHHHHHHHHHHHHHHHHHHHHHHHHHHHH--S-STTHHHHHHHHHHHHHHHHHHHHHHS-HHHHHH-HHHHHHHHHHHHHHHHHHHHHHHHHHHHHHHHHHHSTTS--

Radius of gyration: 45.38 Å; Cα contacts (8 Å, |Δi|>4): 89; chains: 1; bounding box: 81×34×126 Å